Protein AF-A0A7X9EHH3-F1 (afdb_monomer_lite)

Secondary structure (DSSP, 8-state):
--HHHHHHHHHHTT--TT------TT-HHHHHHHHHHHHHHHHHHHHHHHHHHHHHHHHHHHHHHHHHHTT--SS---GGGGSSPPHHHHHHHHHHHHHHHHHHHHHHH---HHHHHHHHHHHHHHHHHHHHHHHHHS---HHHHHHHHHHHHHHHSTT-HHHHHHHHHHHHHHHHHHHHHHHHHHHHHHTT--HHHHHHHHHHHH-

pLDDT: mean 77.6, std 14.38, range [35.38, 93.94]

Radius of gyration: 27.32 Å; chains: 1; bounding box: 40×36×99 Å

Sequence (207 aa):
QIESLESKGNEILGISSGQKNSQRYGGFKNIVRWLMWPGVAMMVAAGLLSFFMQWRTVMRAFKGLSTLFKGKNGGEIDEAAKVDIPPSWFILGFFAFGVVATFLQIHLFGITWWMGLFAVLMTFFLAIVACRATGETDITPVGAMGKITQLLYGAIAPGNMVANLMTANVTGGAATSSADLLQSLKCGYRIGASPRKQFLAMMLGVI

Structure (mmCIF, N/CA/C/O backbone):
data_AF-A0A7X9EHH3-F1
#
_entry.id   AF-A0A7X9EHH3-F1
#
loop_
_atom_site.group_PDB
_atom_site.id
_atom_site.type_symbol
_atom_site.label_atom_id
_atom_site.label_alt_id
_atom_site.label_comp_id
_atom_site.label_asym_id
_atom_site.label_entity_id
_atom_site.label_seq_id
_atom_site.pdbx_PDB_ins_code
_atom_site.Cartn_x
_atom_site.Cartn_y
_atom_site.Cartn_z
_atom_site.occupancy
_atom_site.B_iso_or_equiv
_atom_site.auth_seq_id
_atom_site.auth_comp_id
_atom_site.auth_asym_id
_atom_site.auth_atom_id
_atom_site.pdbx_PDB_model_num
ATOM 1 N N . GLN A 1 1 ? -3.926 -20.635 69.781 1.00 46.97 1 GLN A N 1
ATOM 2 C CA . GLN A 1 1 ? -2.876 -19.689 70.236 1.00 46.97 1 GLN A CA 1
ATOM 3 C C . GLN A 1 1 ? -2.124 -19.014 69.082 1.00 46.97 1 GLN A C 1
ATOM 5 O O . GLN A 1 1 ? -1.658 -17.903 69.277 1.00 46.97 1 GLN A O 1
ATOM 10 N N . ILE A 1 2 ? -2.059 -19.618 67.885 1.00 44.91 2 ILE A N 1
ATOM 11 C CA . ILE A 1 2 ? -1.426 -19.026 66.687 1.00 44.91 2 ILE A CA 1
ATOM 12 C C . ILE A 1 2 ? -2.327 -17.956 66.026 1.00 44.91 2 ILE A C 1
ATOM 14 O O . ILE A 1 2 ? -1.849 -16.892 65.655 1.00 44.91 2 ILE A O 1
ATOM 18 N N . GLU A 1 3 ? -3.649 -18.152 66.039 1.00 47.31 3 GLU A N 1
ATOM 19 C CA . GLU A 1 3 ? -4.654 -17.201 65.513 1.00 47.31 3 GLU A CA 1
ATOM 20 C C . GLU A 1 3 ? -4.684 -15.838 66.233 1.00 47.31 3 GLU A C 1
ATOM 22 O O . GLU A 1 3 ? -4.976 -14.799 65.646 1.00 47.31 3 GLU A O 1
ATOM 27 N N . SER A 1 4 ? -4.329 -15.817 67.522 1.00 47.62 4 SER A N 1
ATOM 28 C CA . SER A 1 4 ? -4.297 -14.583 68.320 1.00 47.62 4 SER A CA 1
ATOM 29 C C . SER A 1 4 ? -3.122 -13.671 67.954 1.00 47.62 4 SER A C 1
ATOM 31 O O . SER A 1 4 ? -3.181 -12.475 68.248 1.00 47.62 4 SER A O 1
ATOM 33 N N . LEU A 1 5 ? -2.052 -14.219 67.371 1.00 49.47 5 LEU A N 1
ATOM 34 C CA . LEU A 1 5 ? -0.852 -13.462 67.013 1.00 49.47 5 LEU A CA 1
ATOM 35 C C . LEU A 1 5 ? -0.985 -12.841 65.618 1.00 49.47 5 LEU A C 1
ATOM 37 O O . LEU A 1 5 ? -0.570 -11.699 65.432 1.00 49.47 5 LEU A O 1
ATOM 41 N N . GLU A 1 6 ? -1.655 -13.519 64.682 1.00 53.72 6 GLU A N 1
ATOM 42 C CA . GLU A 1 6 ? -2.006 -12.938 63.377 1.00 53.72 6 GLU A CA 1
ATOM 43 C C . GLU A 1 6 ? -3.040 -11.814 63.505 1.00 53.72 6 GLU A C 1
ATOM 45 O O . GLU A 1 6 ? -2.903 -10.775 62.861 1.00 53.72 6 GLU A O 1
ATOM 50 N N . SER A 1 7 ? -4.023 -11.957 64.402 1.00 49.59 7 SER A N 1
ATOM 51 C CA . SER A 1 7 ? -5.010 -10.900 64.657 1.00 49.59 7 SER A CA 1
ATOM 52 C C . SER A 1 7 ? -4.367 -9.608 65.175 1.00 49.59 7 SER A C 1
ATOM 54 O O . SER A 1 7 ? -4.759 -8.524 64.751 1.00 49.59 7 SER A O 1
ATOM 56 N N . LYS A 1 8 ? -3.359 -9.707 66.055 1.00 52.06 8 LYS A N 1
ATOM 57 C CA . LYS A 1 8 ? -2.627 -8.537 66.571 1.00 52.06 8 LYS A CA 1
ATOM 58 C C . LYS A 1 8 ? -1.656 -7.952 65.542 1.00 52.06 8 LYS A C 1
ATOM 60 O O . LYS A 1 8 ? -1.491 -6.738 65.493 1.00 52.06 8 LYS A O 1
ATOM 65 N N . GLY A 1 9 ? -1.048 -8.788 64.696 1.00 53.72 9 GLY A N 1
ATOM 66 C CA . GLY A 1 9 ? -0.215 -8.326 63.579 1.00 53.72 9 GLY A CA 1
ATOM 67 C C . GLY A 1 9 ? -1.010 -7.532 62.536 1.00 53.72 9 GLY A C 1
ATOM 68 O O . GLY A 1 9 ? -0.532 -6.517 62.030 1.00 53.72 9 GLY A O 1
ATOM 69 N N . ASN A 1 10 ? -2.255 -7.939 62.282 1.00 52.91 10 ASN A N 1
ATOM 70 C CA . ASN A 1 10 ? -3.139 -7.284 61.317 1.00 52.91 10 ASN A CA 1
ATOM 71 C C . ASN A 1 10 ? -3.736 -5.958 61.831 1.00 52.91 10 ASN A C 1
ATOM 73 O O . ASN A 1 10 ? -3.996 -5.060 61.029 1.00 52.91 10 ASN A O 1
ATOM 77 N N . GLU A 1 11 ? -3.886 -5.789 63.149 1.00 53.06 11 GLU A N 1
ATOM 78 C CA . GLU A 1 11 ? -4.289 -4.514 63.770 1.00 53.06 11 GLU A CA 1
ATOM 79 C C . GLU A 1 11 ? -3.195 -3.437 63.680 1.00 53.06 11 GLU A C 1
ATOM 81 O O . GLU A 1 11 ? -3.499 -2.272 63.425 1.00 53.06 11 GLU A O 1
ATOM 86 N N . ILE A 1 12 ? -1.918 -3.816 63.814 1.00 57.66 12 ILE A N 1
ATOM 87 C CA . ILE A 1 12 ? -0.775 -2.882 63.756 1.00 57.66 12 ILE A CA 1
ATOM 88 C C . ILE A 1 12 ? -0.566 -2.328 62.333 1.00 57.66 12 ILE A C 1
ATOM 90 O O . ILE A 1 12 ? -0.077 -1.213 62.162 1.00 57.66 12 ILE A O 1
ATOM 94 N N . LEU A 1 13 ? -0.976 -3.079 61.307 1.00 56.94 13 LEU A N 1
ATOM 95 C CA . LEU A 1 13 ? -0.868 -2.693 59.895 1.00 56.94 13 LEU A CA 1
ATOM 96 C C . LEU A 1 13 ? -2.100 -1.939 59.361 1.00 56.94 13 LEU A C 1
ATOM 98 O O . L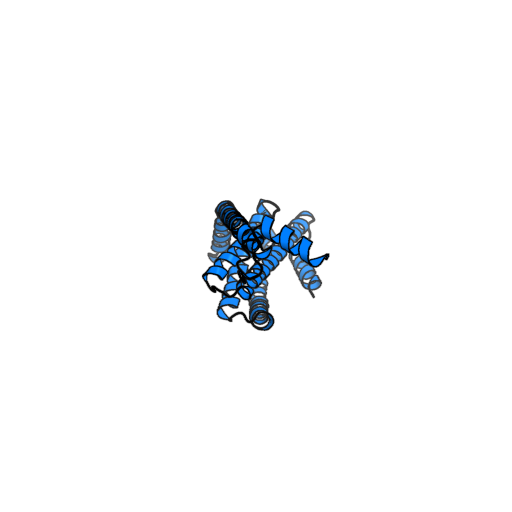EU A 1 13 ? -2.147 -1.611 58.176 1.00 56.94 13 LEU A O 1
ATOM 102 N N . GLY A 1 14 ? -3.093 -1.645 60.209 1.00 57.22 14 GLY A N 1
ATOM 103 C CA . GLY A 1 14 ? -4.273 -0.858 59.832 1.00 57.22 14 GLY A CA 1
ATOM 104 C C . GLY A 1 14 ? -5.216 -1.547 58.837 1.00 57.22 14 GLY A C 1
ATOM 105 O O . GLY A 1 14 ? -6.070 -0.888 58.243 1.00 57.22 14 GLY A O 1
ATOM 106 N N . ILE A 1 15 ? -5.093 -2.863 58.638 1.00 60.03 15 ILE A N 1
ATOM 107 C CA . ILE A 1 15 ? -5.948 -3.618 57.717 1.00 60.03 15 ILE A CA 1
ATOM 108 C C . ILE A 1 15 ? -7.059 -4.290 58.525 1.00 60.03 15 ILE A C 1
ATOM 110 O O . ILE A 1 15 ? -6.944 -5.427 58.978 1.00 60.03 15 ILE A O 1
ATOM 114 N N . SER A 1 16 ? -8.166 -3.566 58.696 1.00 53.16 16 SER A N 1
ATOM 115 C CA . SER A 1 16 ? -9.395 -4.128 59.256 1.00 53.16 16 SER A CA 1
ATOM 116 C C . SER A 1 16 ? -10.021 -5.128 58.274 1.00 53.16 16 SER A C 1
ATOM 118 O O . SER A 1 16 ? -10.285 -4.815 57.106 1.00 53.16 16 SER A O 1
ATOM 120 N N . SER A 1 17 ? -10.250 -6.352 58.757 1.00 52.34 17 SER A N 1
ATOM 121 C CA . SER A 1 17 ? -10.870 -7.453 58.014 1.00 52.34 17 SER A CA 1
ATOM 122 C C . SER A 1 17 ? -12.355 -7.170 57.780 1.00 52.34 17 SER A C 1
ATOM 124 O O . SER A 1 17 ? -13.206 -7.534 58.583 1.00 52.34 17 SER A O 1
ATOM 126 N N . GLY A 1 18 ? -12.673 -6.494 56.674 1.00 54.59 18 GLY A N 1
ATOM 127 C CA . GLY A 1 18 ? -14.070 -6.238 56.301 1.00 54.59 18 GLY A CA 1
ATOM 128 C C . GLY A 1 18 ? -14.322 -5.301 55.120 1.00 54.59 18 GLY A C 1
ATOM 129 O O . GLY A 1 18 ? -15.470 -5.131 54.717 1.00 54.59 18 GLY A O 1
ATOM 130 N N . GLN A 1 19 ? -13.300 -4.692 54.516 1.00 45.97 19 GLN A N 1
ATOM 131 C CA . GLN A 1 19 ? -13.502 -3.782 53.384 1.00 45.97 19 GLN A CA 1
ATOM 132 C C . GLN A 1 19 ? -13.416 -4.524 52.041 1.00 45.97 19 GLN A C 1
ATOM 134 O O . GLN A 1 19 ? -12.333 -4.755 51.504 1.00 45.97 19 GLN A O 1
ATOM 139 N N . LYS A 1 20 ? -14.575 -4.818 51.434 1.00 50.78 20 LYS A N 1
ATOM 140 C CA . LYS A 1 20 ? -14.702 -5.059 49.983 1.00 50.78 20 LYS A CA 1
ATOM 141 C C . LYS A 1 20 ? -14.460 -3.752 49.205 1.00 50.78 20 LYS A C 1
ATOM 143 O O . LYS A 1 20 ? -15.332 -3.285 48.483 1.00 50.78 20 LYS A O 1
ATOM 148 N N . ASN A 1 21 ? -13.267 -3.173 49.309 1.00 48.44 21 ASN A N 1
ATOM 149 C CA . ASN A 1 21 ? -12.828 -2.118 48.398 1.00 48.44 21 ASN A CA 1
ATOM 150 C C . ASN A 1 21 ? -12.059 -2.752 47.244 1.00 48.44 21 ASN A C 1
ATOM 152 O O . ASN A 1 21 ? -10.830 -2.767 47.208 1.00 48.44 21 ASN A O 1
ATOM 156 N N . SER A 1 22 ? -12.801 -3.273 46.266 1.00 52.97 22 SER A N 1
ATOM 157 C CA . SER A 1 22 ? -12.235 -3.575 44.950 1.00 52.97 22 SER A CA 1
ATOM 158 C C . SER A 1 22 ? -12.056 -2.270 44.170 1.00 52.97 22 SER A C 1
ATOM 160 O O . SER A 1 22 ? -12.795 -1.962 43.242 1.00 52.97 22 SER A O 1
ATOM 162 N N . GLN A 1 23 ? -11.079 -1.467 44.580 1.00 57.94 23 GLN A N 1
ATOM 163 C CA . GLN A 1 23 ? -10.537 -0.370 43.784 1.00 57.94 23 GLN A CA 1
ATOM 164 C C . GLN A 1 23 ? -9.035 -0.602 43.655 1.00 57.94 23 GLN A C 1
ATOM 166 O O . GLN A 1 23 ? -8.209 -0.044 44.372 1.00 57.94 23 GLN A O 1
ATOM 171 N N . ARG A 1 24 ? -8.680 -1.512 42.743 1.00 51.47 24 ARG A N 1
ATOM 172 C CA . ARG A 1 24 ? -7.294 -1.875 42.426 1.00 51.47 24 ARG A CA 1
ATOM 173 C C . ARG A 1 24 ? -6.692 -0.820 41.487 1.00 51.47 24 ARG A C 1
ATOM 175 O O . ARG A 1 24 ? -6.496 -1.054 40.293 1.00 51.47 24 ARG A O 1
ATOM 182 N N . TYR A 1 25 ? -6.382 0.355 42.027 1.00 52.56 25 TYR A N 1
ATOM 183 C CA . TYR A 1 25 ? -5.453 1.291 41.393 1.00 52.56 25 TYR A CA 1
ATOM 184 C C . TYR A 1 25 ? -4.050 0.665 41.455 1.00 52.56 25 TYR A C 1
ATOM 186 O O . TYR A 1 25 ? -3.318 0.847 42.416 1.00 52.56 25 TYR A O 1
ATOM 194 N N . GLY A 1 26 ? -3.721 -0.178 40.470 1.00 63.94 26 GLY A N 1
ATOM 195 C CA . GLY A 1 26 ? -2.420 -0.864 40.411 1.00 63.94 26 GLY A CA 1
ATOM 196 C C . GLY A 1 26 ? -2.362 -2.148 39.575 1.00 63.94 26 GLY A C 1
ATOM 197 O O . GLY A 1 26 ? -1.486 -2.977 39.788 1.00 63.94 26 GLY A O 1
ATOM 198 N N . GLY A 1 27 ? -3.300 -2.375 38.651 1.00 78.31 27 GLY A N 1
ATOM 199 C CA . GLY A 1 27 ? -3.249 -3.540 37.759 1.00 78.31 27 GLY A CA 1
ATOM 200 C C . GLY A 1 27 ? -2.335 -3.317 36.548 1.00 78.31 27 GLY A C 1
ATOM 201 O O . GLY A 1 27 ? -2.360 -2.236 35.962 1.00 78.31 27 GLY A O 1
ATOM 202 N N . PHE A 1 28 ? -1.619 -4.358 36.101 1.00 81.12 28 PHE A N 1
ATOM 203 C CA . PHE A 1 28 ? -0.843 -4.369 34.843 1.00 81.12 28 PHE A CA 1
ATOM 204 C C . PHE A 1 28 ? -1.628 -3.774 33.662 1.00 81.12 28 PHE A C 1
ATOM 206 O O . PHE A 1 28 ? -1.103 -2.961 32.911 1.00 81.12 28 PHE A O 1
ATOM 213 N N . LYS A 1 29 ? -2.930 -4.080 33.557 1.00 81.81 29 LYS A N 1
ATOM 214 C CA . LYS A 1 29 ? -3.826 -3.497 32.543 1.00 81.81 29 LYS A CA 1
ATOM 215 C C . LYS A 1 29 ? -3.915 -1.967 32.611 1.00 81.81 29 LYS A C 1
ATOM 217 O O . LYS A 1 29 ? -3.947 -1.334 31.563 1.00 81.81 29 LYS A O 1
ATOM 222 N N . ASN A 1 30 ? -3.939 -1.370 33.804 1.00 85.00 30 ASN A N 1
ATOM 223 C CA . ASN A 1 30 ? -3.974 0.087 33.957 1.00 85.00 30 ASN A CA 1
ATOM 224 C C . ASN A 1 30 ? -2.635 0.718 33.579 1.00 85.00 30 ASN A C 1
ATOM 226 O O . ASN A 1 30 ? -2.643 1.737 32.900 1.00 85.00 30 ASN A O 1
ATOM 230 N N . ILE A 1 31 ? -1.513 0.089 33.943 1.00 85.62 31 ILE A N 1
ATOM 231 C CA . ILE A 1 31 ? -0.169 0.538 33.547 1.00 85.62 31 ILE A CA 1
ATOM 232 C C . ILE A 1 31 ? -0.024 0.484 32.021 1.00 85.62 31 ILE A C 1
ATOM 234 O O . ILE A 1 31 ? 0.360 1.474 31.407 1.00 85.62 31 ILE A O 1
ATOM 238 N N . VAL A 1 32 ? -0.415 -0.629 31.391 1.00 86.06 32 VAL A N 1
ATOM 239 C CA . VAL A 1 32 ? -0.411 -0.774 29.927 1.00 86.06 32 VAL A CA 1
ATOM 240 C C . VAL A 1 32 ? -1.304 0.277 29.272 1.00 86.06 32 VAL A C 1
ATOM 242 O O . VAL A 1 32 ? -0.878 0.934 28.329 1.00 86.06 32 VAL A O 1
ATOM 245 N N . ARG A 1 33 ? -2.520 0.495 29.786 1.00 87.00 33 ARG A N 1
ATOM 246 C CA . ARG A 1 33 ? -3.444 1.502 29.243 1.00 87.00 33 ARG A CA 1
ATOM 247 C C . ARG A 1 33 ? -2.882 2.922 29.361 1.00 87.00 33 ARG A C 1
ATOM 249 O O . ARG A 1 33 ? -3.068 3.714 28.443 1.00 87.00 33 ARG A O 1
ATOM 256 N N . TRP A 1 34 ? -2.164 3.214 30.445 1.00 88.56 34 TRP A N 1
ATOM 257 C CA . TRP A 1 34 ? -1.449 4.477 30.628 1.00 88.56 34 TRP A CA 1
ATOM 258 C C . TRP A 1 34 ? -0.275 4.624 29.654 1.00 88.56 34 TRP A C 1
ATOM 260 O O . TRP A 1 34 ? -0.098 5.694 29.086 1.00 88.56 34 TRP A O 1
ATOM 270 N N . LEU A 1 35 ? 0.483 3.551 29.401 1.00 90.31 35 LEU A N 1
ATOM 271 C CA . LEU A 1 35 ? 1.604 3.530 28.449 1.00 90.31 35 LEU A CA 1
ATOM 272 C C . LEU A 1 35 ? 1.160 3.590 26.978 1.00 90.31 35 LEU A C 1
ATOM 274 O O . LEU A 1 35 ? 1.901 4.097 26.134 1.00 90.31 35 LEU A O 1
ATOM 278 N N . MET A 1 36 ? -0.050 3.126 26.648 1.00 90.44 36 MET A N 1
ATOM 279 C CA . MET A 1 36 ? -0.583 3.243 25.286 1.00 90.44 36 MET A CA 1
ATOM 280 C C . MET A 1 36 ? -0.802 4.698 24.871 1.00 90.44 36 MET A C 1
ATOM 282 O O . MET A 1 36 ? -0.643 5.009 23.696 1.00 90.44 36 MET A O 1
ATOM 286 N N . TRP A 1 37 ? -1.131 5.594 25.804 1.00 89.88 37 TRP A N 1
ATOM 287 C CA . TRP A 1 37 ? -1.367 7.006 25.496 1.00 89.88 37 TRP A CA 1
ATOM 288 C C . TRP A 1 37 ? -0.133 7.700 24.881 1.00 89.88 37 TRP A C 1
ATOM 290 O O . TRP A 1 37 ? -0.234 8.166 23.743 1.00 89.88 37 TRP A O 1
ATOM 300 N N . PRO A 1 38 ? 1.053 7.706 25.528 1.00 93.94 38 PRO A N 1
ATOM 301 C CA . PRO A 1 38 ? 2.260 8.253 24.914 1.00 93.94 38 PRO A CA 1
ATOM 302 C C . PRO A 1 38 ? 2.742 7.416 23.719 1.00 93.94 38 PRO A C 1
ATOM 304 O O . PRO A 1 38 ? 3.219 7.984 22.739 1.00 93.94 38 PRO A O 1
ATOM 307 N N . GLY A 1 39 ? 2.584 6.086 23.744 1.00 89.94 39 GLY A N 1
ATOM 308 C CA . GLY A 1 39 ? 3.002 5.216 22.638 1.00 89.94 39 GLY A CA 1
ATOM 309 C C . GLY A 1 39 ? 2.247 5.492 21.333 1.00 89.94 39 GLY A C 1
ATOM 310 O O . GLY A 1 39 ? 2.859 5.678 20.280 1.00 89.94 39 GLY A O 1
ATOM 311 N N . VAL A 1 40 ? 0.917 5.583 21.400 1.00 87.31 40 VAL A N 1
ATOM 312 C CA . VAL A 1 40 ? 0.070 5.910 20.244 1.00 87.31 40 VAL A CA 1
ATOM 313 C C . VAL A 1 40 ? 0.317 7.348 19.793 1.00 87.31 40 VAL A C 1
ATOM 315 O O . VAL A 1 40 ? 0.453 7.580 18.592 1.00 87.31 40 VAL A O 1
ATOM 318 N N . ALA A 1 41 ? 0.462 8.298 20.724 1.00 88.75 41 ALA A N 1
ATOM 319 C CA . ALA A 1 41 ? 0.788 9.683 20.386 1.00 88.75 41 ALA A CA 1
ATOM 320 C C . ALA A 1 41 ? 2.102 9.783 19.592 1.00 88.75 41 ALA A C 1
ATOM 322 O O . ALA A 1 41 ? 2.133 10.420 18.540 1.00 88.75 41 ALA A O 1
ATOM 323 N N . MET A 1 42 ? 3.162 9.088 20.024 1.00 90.88 42 MET A N 1
ATOM 324 C CA . MET A 1 42 ? 4.428 9.032 19.286 1.00 90.88 42 MET A CA 1
ATOM 325 C C . MET A 1 42 ? 4.286 8.332 17.928 1.00 90.88 42 MET A C 1
ATOM 327 O O . MET A 1 42 ? 4.844 8.805 16.938 1.00 90.88 42 MET A O 1
ATOM 331 N N . MET A 1 43 ? 3.517 7.239 17.838 1.00 88.12 43 MET A N 1
ATOM 332 C CA . MET A 1 43 ? 3.291 6.527 16.573 1.00 88.12 43 MET A CA 1
ATOM 333 C C . MET A 1 43 ? 2.612 7.421 15.528 1.00 88.12 43 MET A C 1
ATOM 335 O O . MET A 1 43 ? 3.034 7.424 14.363 1.00 88.12 43 MET A O 1
ATOM 339 N N . VAL A 1 44 ? 1.590 8.171 15.958 1.00 85.06 44 VAL A N 1
ATOM 340 C CA . VAL A 1 44 ? 0.833 9.113 15.127 1.00 85.06 44 VAL A CA 1
ATOM 341 C C . VAL A 1 44 ? 1.699 10.311 14.755 1.00 85.06 44 VAL A C 1
ATOM 343 O O . VAL A 1 44 ? 1.791 10.625 13.571 1.00 85.06 44 VAL A O 1
ATOM 346 N N . ALA A 1 45 ? 2.401 10.923 15.714 1.00 88.94 45 ALA A N 1
ATOM 347 C CA . ALA A 1 45 ? 3.312 12.037 15.448 1.00 88.94 45 ALA A CA 1
ATOM 348 C C . ALA A 1 45 ? 4.392 11.648 14.425 1.00 88.94 45 ALA A C 1
ATOM 350 O O . ALA A 1 45 ? 4.592 12.353 13.438 1.00 88.94 45 ALA A O 1
ATOM 351 N N . ALA A 1 46 ? 5.018 10.478 14.588 1.00 85.69 46 ALA A N 1
ATOM 352 C CA . ALA A 1 46 ? 5.990 9.953 13.633 1.00 85.69 46 ALA A CA 1
ATOM 353 C C . ALA A 1 46 ? 5.372 9.660 12.254 1.00 85.69 46 ALA A C 1
ATOM 355 O O . ALA A 1 46 ? 6.026 9.859 11.230 1.00 85.69 46 ALA A O 1
ATOM 356 N N . GLY A 1 47 ? 4.122 9.185 12.205 1.00 82.81 47 GLY A N 1
ATOM 357 C CA . GLY A 1 47 ? 3.378 8.973 10.960 1.00 82.81 47 GLY A CA 1
ATOM 358 C C . GLY A 1 47 ? 3.109 10.272 10.202 1.00 82.81 47 GLY A C 1
ATOM 359 O O . GLY A 1 47 ? 3.429 10.368 9.019 1.00 82.81 47 GLY A O 1
ATOM 360 N N . LEU A 1 48 ? 2.592 11.286 10.900 1.00 84.00 48 LEU A N 1
ATOM 361 C CA . LEU A 1 48 ? 2.327 12.615 10.342 1.00 84.00 48 LEU A CA 1
ATOM 362 C C . LEU A 1 48 ? 3.615 13.309 9.895 1.00 84.00 48 LEU A C 1
ATOM 364 O O . LEU A 1 48 ? 3.662 13.858 8.797 1.00 84.00 48 LEU A O 1
ATOM 368 N N . LEU A 1 49 ? 4.678 13.226 10.699 1.00 86.44 49 LEU A N 1
ATOM 369 C CA . LEU A 1 49 ? 5.985 13.778 10.349 1.00 86.44 49 LEU A CA 1
ATOM 370 C C . LEU A 1 49 ? 6.560 13.108 9.093 1.00 86.44 49 LEU A C 1
ATOM 372 O O . LEU A 1 49 ? 7.034 13.793 8.190 1.00 86.44 49 LEU A O 1
ATOM 376 N N . SER A 1 50 ? 6.465 11.777 8.998 1.00 77.94 50 SER A N 1
ATOM 377 C CA . SER A 1 50 ? 6.922 11.034 7.816 1.00 77.94 50 SER A CA 1
ATOM 378 C C . SER A 1 50 ? 6.138 11.425 6.563 1.00 77.94 50 SER A C 1
ATOM 380 O O . SER A 1 50 ? 6.732 11.611 5.503 1.00 77.94 50 SER A O 1
ATOM 382 N N . PHE A 1 51 ? 4.817 11.597 6.677 1.00 76.06 51 PHE A N 1
ATOM 383 C CA . PHE A 1 51 ? 3.983 12.068 5.571 1.00 76.06 51 PHE A CA 1
ATOM 384 C C . PHE A 1 51 ? 4.363 13.484 5.131 1.00 76.06 51 PHE A C 1
ATOM 386 O O . PHE A 1 51 ? 4.552 13.732 3.940 1.00 76.06 51 PHE A O 1
ATOM 393 N N . PHE A 1 52 ? 4.537 14.397 6.090 1.00 82.50 52 PHE A N 1
ATOM 394 C CA . PHE A 1 52 ? 4.948 15.772 5.819 1.00 82.50 52 PHE A CA 1
ATOM 395 C C . PHE A 1 52 ? 6.284 15.823 5.068 1.00 82.50 52 PHE A C 1
ATOM 397 O O . PHE A 1 52 ? 6.428 16.550 4.087 1.00 82.50 52 PHE A O 1
ATOM 404 N N . MET A 1 53 ? 7.242 14.987 5.466 1.00 80.44 53 MET A N 1
ATOM 405 C CA . MET A 1 53 ? 8.548 14.912 4.817 1.00 80.44 53 MET A CA 1
ATOM 406 C C . MET A 1 53 ? 8.469 14.336 3.390 1.00 80.44 53 MET A C 1
ATOM 408 O O . MET A 1 53 ? 9.236 14.739 2.515 1.00 80.44 53 MET A O 1
ATOM 412 N N . GLN A 1 54 ? 7.502 13.453 3.120 1.00 77.50 54 GLN A N 1
ATOM 413 C CA . GLN A 1 54 ? 7.284 12.819 1.811 1.00 77.50 54 GLN A CA 1
ATOM 414 C C . GLN A 1 54 ? 6.393 13.632 0.852 1.00 77.50 54 GLN A C 1
ATOM 416 O O . GLN A 1 54 ? 6.257 13.259 -0.315 1.00 77.50 54 GLN A O 1
ATOM 421 N N . TRP A 1 55 ? 5.828 14.767 1.282 1.00 78.88 55 TRP A N 1
ATOM 422 C CA . TRP A 1 55 ? 4.928 15.615 0.479 1.00 78.88 55 TRP A CA 1
ATOM 423 C C . TRP A 1 55 ? 5.483 15.966 -0.913 1.00 78.88 55 TRP A C 1
ATOM 425 O O . TRP A 1 55 ? 4.750 15.970 -1.904 1.00 78.88 55 TRP A O 1
ATOM 435 N N . ARG A 1 56 ? 6.796 16.206 -1.034 1.00 80.88 56 ARG A N 1
ATOM 436 C CA . ARG A 1 56 ? 7.436 16.487 -2.333 1.00 80.88 56 ARG A CA 1
ATOM 437 C C . ARG A 1 56 ? 7.364 15.296 -3.287 1.00 80.88 56 ARG A C 1
ATOM 439 O O . ARG A 1 56 ? 7.053 15.479 -4.464 1.00 80.88 56 ARG A O 1
ATOM 446 N N . THR A 1 57 ? 7.620 14.092 -2.788 1.00 77.81 57 THR A N 1
ATOM 447 C CA . THR A 1 57 ? 7.552 12.850 -3.567 1.00 77.81 57 THR A CA 1
ATOM 448 C C . THR A 1 57 ? 6.117 12.557 -3.990 1.00 77.81 57 THR A C 1
ATOM 450 O O . THR A 1 57 ? 5.876 12.240 -5.156 1.00 77.81 57 THR A O 1
ATOM 453 N N . VAL A 1 58 ? 5.154 12.784 -3.089 1.00 77.38 58 VAL A N 1
ATOM 454 C CA . VAL A 1 58 ? 3.716 12.701 -3.379 1.00 77.38 58 VAL A CA 1
ATOM 455 C C . VAL A 1 58 ? 3.341 13.642 -4.529 1.00 77.38 58 VAL A C 1
ATOM 457 O O . VAL A 1 58 ? 2.830 13.193 -5.553 1.00 77.38 58 VAL A O 1
ATOM 460 N N . MET A 1 59 ? 3.667 14.936 -4.431 1.00 78.12 59 MET A N 1
ATOM 461 C CA . MET A 1 59 ? 3.368 15.908 -5.492 1.00 78.12 59 MET A CA 1
ATOM 462 C C . MET A 1 59 ? 3.993 15.533 -6.840 1.00 78.12 59 MET A C 1
ATOM 464 O O . MET A 1 59 ? 3.362 15.682 -7.887 1.00 78.12 59 MET A O 1
ATOM 468 N N . ARG A 1 60 ? 5.236 15.035 -6.841 1.00 79.50 60 ARG A N 1
ATOM 469 C CA . ARG A 1 60 ? 5.909 14.592 -8.070 1.00 79.50 60 ARG A CA 1
ATOM 470 C C . ARG A 1 60 ? 5.217 13.383 -8.690 1.00 79.50 60 ARG A C 1
ATOM 472 O O . ARG A 1 60 ? 5.069 13.354 -9.910 1.00 79.50 60 ARG A O 1
ATOM 479 N N . ALA A 1 61 ? 4.784 12.417 -7.882 1.00 79.00 61 ALA A N 1
ATOM 480 C CA . ALA A 1 61 ? 4.015 11.263 -8.342 1.00 79.00 61 ALA A CA 1
ATOM 481 C C . ALA A 1 61 ? 2.707 11.691 -9.019 1.00 79.00 61 ALA A C 1
ATOM 483 O O . ALA A 1 61 ? 2.453 11.287 -10.153 1.00 79.00 61 ALA A O 1
ATOM 484 N N . PHE A 1 62 ? 1.946 12.595 -8.394 1.00 79.12 62 PHE A N 1
ATOM 485 C CA . PHE A 1 62 ? 0.729 13.153 -8.991 1.00 79.12 62 PHE A CA 1
ATOM 486 C C . PHE A 1 62 ? 1.006 13.938 -10.281 1.00 79.12 62 PHE A C 1
ATOM 488 O O . PHE A 1 62 ? 0.276 13.782 -11.259 1.00 79.12 62 PHE A O 1
ATOM 495 N N . LYS A 1 63 ? 2.087 14.730 -10.337 1.00 80.00 63 LYS A N 1
ATOM 496 C CA . LYS A 1 63 ? 2.489 15.443 -11.562 1.00 80.00 63 LYS A CA 1
ATOM 497 C C . LYS A 1 63 ? 2.852 14.473 -12.692 1.00 80.00 63 LYS A C 1
ATOM 499 O O . LYS A 1 63 ? 2.441 14.694 -13.824 1.00 80.00 63 LYS A O 1
ATOM 504 N N . GLY A 1 64 ? 3.573 13.393 -12.381 1.00 74.12 64 GLY A N 1
ATOM 505 C CA . GLY A 1 64 ? 3.923 12.339 -13.338 1.00 74.12 64 GLY A CA 1
ATOM 506 C C . GLY A 1 64 ? 2.705 11.597 -13.889 1.00 74.12 64 GLY A C 1
ATOM 507 O O . GLY A 1 64 ? 2.607 11.366 -15.093 1.00 74.12 64 GLY A O 1
ATOM 508 N N . LEU A 1 65 ? 1.738 11.291 -13.022 1.00 74.88 65 LEU A N 1
ATOM 509 C CA . LEU A 1 65 ? 0.475 10.688 -13.433 1.00 74.88 65 LEU A CA 1
ATOM 510 C C . LEU A 1 65 ? -0.333 11.648 -14.319 1.00 74.88 65 LEU A C 1
ATOM 512 O O . LEU A 1 65 ? -0.811 11.256 -15.379 1.00 74.88 65 LEU A O 1
ATOM 516 N N . SER A 1 66 ? -0.407 12.931 -13.951 1.00 75.81 66 SER A N 1
ATOM 517 C CA . SER A 1 66 ? -1.061 13.961 -14.765 1.00 75.81 66 SER A CA 1
ATOM 518 C C . SER A 1 66 ? -0.427 14.094 -16.150 1.00 75.81 66 SER A C 1
ATOM 520 O O . SER A 1 66 ? -1.155 14.200 -17.129 1.00 75.81 66 SER A O 1
ATOM 522 N N . THR A 1 67 ? 0.902 14.025 -16.274 1.00 74.56 67 THR A N 1
ATOM 523 C CA . THR A 1 67 ? 1.564 14.062 -17.589 1.00 74.56 67 THR A CA 1
ATOM 524 C C . THR A 1 67 ? 1.272 12.833 -18.451 1.00 74.56 67 THR A C 1
ATOM 526 O O . THR A 1 67 ? 1.204 12.971 -19.669 1.00 74.56 67 THR A O 1
ATOM 529 N N . LEU A 1 68 ? 1.058 11.662 -17.840 1.00 67.12 68 LEU A N 1
ATOM 530 C CA . LEU A 1 68 ? 0.651 10.446 -18.554 1.00 67.12 68 LEU A CA 1
ATOM 531 C C . LEU A 1 68 ? -0.799 10.546 -19.047 1.00 67.12 68 LEU A C 1
ATOM 533 O O . LEU A 1 68 ? -1.071 10.256 -20.208 1.00 67.12 68 LEU A O 1
ATOM 537 N N . PHE A 1 69 ? -1.719 11.026 -18.205 1.00 67.19 69 PHE A N 1
ATOM 538 C CA . PHE A 1 69 ? -3.127 11.212 -18.585 1.00 67.19 69 PHE A CA 1
ATOM 539 C C . PHE A 1 69 ? -3.357 12.385 -19.541 1.00 67.19 69 PHE A C 1
ATOM 541 O O . PHE A 1 69 ? -4.281 12.345 -20.347 1.00 67.19 69 PHE A O 1
ATOM 548 N N . LYS A 1 70 ? -2.532 13.434 -19.471 1.00 70.75 70 LYS A N 1
ATOM 549 C CA . LYS A 1 70 ? -2.674 14.637 -20.303 1.00 70.75 70 LYS A CA 1
ATOM 550 C C . LYS A 1 70 ? -2.091 14.474 -21.711 1.00 70.75 70 LYS A C 1
ATOM 552 O O . LYS A 1 70 ? -2.130 15.435 -22.464 1.00 70.75 70 LYS A O 1
ATOM 557 N N . GLY A 1 71 ? -1.587 13.287 -22.066 1.00 51.66 71 GLY A N 1
ATOM 558 C CA . GLY A 1 71 ? -1.159 12.944 -23.423 1.00 51.66 71 GLY A CA 1
ATOM 559 C C . GLY A 1 71 ? -0.137 13.933 -23.979 1.00 51.66 71 GLY A C 1
ATOM 560 O O . GLY A 1 71 ? -0.486 14.893 -24.663 1.00 51.66 71 GLY A O 1
ATOM 561 N N . LYS A 1 72 ? 1.150 13.720 -23.696 1.00 48.47 72 LYS A N 1
ATOM 562 C CA . LYS A 1 72 ? 2.200 14.544 -24.298 1.00 48.47 72 LYS A CA 1
ATOM 563 C C . LYS A 1 72 ? 2.281 14.251 -25.804 1.00 48.47 72 LYS A C 1
ATOM 565 O O . LYS A 1 72 ? 2.928 13.299 -26.227 1.00 48.47 72 LYS A O 1
ATOM 570 N N . ASN A 1 73 ? 1.649 15.111 -26.603 1.00 45.41 73 ASN A N 1
ATOM 571 C CA . ASN A 1 73 ? 2.080 15.395 -27.966 1.00 45.41 73 ASN A CA 1
ATOM 572 C C . ASN A 1 73 ? 3.520 15.921 -27.902 1.00 45.41 73 ASN A C 1
ATOM 574 O O . ASN A 1 73 ? 3.757 16.990 -27.347 1.00 45.41 73 ASN A O 1
ATOM 578 N N . GLY A 1 74 ? 4.457 15.165 -28.473 1.00 46.44 74 GLY A N 1
ATOM 579 C CA . GLY A 1 74 ? 5.794 15.639 -28.832 1.00 46.44 74 GLY A CA 1
ATOM 580 C C . GLY A 1 74 ? 6.789 15.781 -27.676 1.00 46.44 74 GLY A C 1
ATOM 581 O O . GLY A 1 74 ? 6.692 16.669 -26.831 1.00 46.44 74 GLY A O 1
ATOM 582 N N . GLY A 1 75 ? 7.820 14.939 -27.685 1.00 35.38 75 GLY A N 1
ATOM 583 C CA . GLY A 1 75 ? 9.061 15.189 -26.954 1.00 35.38 75 GLY A CA 1
ATOM 584 C C . GLY A 1 75 ? 9.744 13.899 -26.541 1.00 35.38 75 GLY A C 1
ATOM 585 O O . GLY A 1 75 ? 9.439 13.405 -25.458 1.00 35.38 75 GLY A O 1
ATOM 586 N N . GLU A 1 76 ? 10.621 13.431 -27.434 1.00 38.09 76 GLU A N 1
ATOM 587 C CA . GLU A 1 76 ? 11.611 12.356 -27.281 1.00 38.09 76 GLU A CA 1
ATOM 588 C C . GLU A 1 76 ? 11.066 11.071 -26.655 1.00 38.09 76 GLU A C 1
ATOM 590 O O . GLU A 1 76 ? 11.151 10.814 -25.458 1.00 38.09 76 GLU A O 1
ATOM 595 N N . ILE A 1 77 ? 10.502 10.243 -27.534 1.00 41.91 77 ILE A N 1
ATOM 596 C CA . ILE A 1 77 ? 10.362 8.804 -27.327 1.00 41.91 77 ILE A CA 1
ATOM 597 C C . ILE A 1 77 ? 11.772 8.219 -27.266 1.00 41.91 77 ILE A C 1
ATOM 599 O O . ILE A 1 77 ? 12.337 7.811 -28.278 1.00 41.91 77 ILE A O 1
ATOM 603 N N . ASP A 1 78 ? 12.328 8.245 -26.060 1.00 44.25 78 ASP A N 1
ATOM 604 C CA . ASP A 1 78 ? 13.441 7.407 -25.641 1.00 44.25 78 ASP A CA 1
ATOM 605 C C . ASP A 1 78 ? 13.164 5.984 -26.153 1.00 44.25 78 ASP A C 1
ATOM 607 O O . ASP A 1 78 ? 12.046 5.475 -26.004 1.00 44.25 78 ASP A O 1
ATOM 611 N N . GLU A 1 79 ? 14.129 5.342 -26.813 1.00 45.44 79 GLU A N 1
ATOM 612 C CA . GLU A 1 79 ? 13.936 4.027 -27.448 1.00 45.44 79 GLU A CA 1
ATOM 613 C C . GLU A 1 79 ? 13.468 2.933 -26.460 1.00 45.44 79 GLU A C 1
ATOM 615 O O . GLU A 1 79 ? 12.940 1.897 -26.874 1.00 45.44 79 GLU A O 1
ATOM 620 N N . ALA A 1 80 ? 13.549 3.208 -25.154 1.00 47.47 80 ALA A N 1
ATOM 621 C CA . ALA A 1 80 ? 12.928 2.455 -24.068 1.00 47.47 80 ALA A CA 1
ATOM 622 C C . ALA A 1 80 ? 11.391 2.315 -24.195 1.00 47.47 80 ALA A C 1
ATOM 624 O O . ALA A 1 80 ? 10.848 1.255 -23.882 1.00 47.47 80 ALA A O 1
ATOM 625 N N . ALA A 1 81 ? 10.685 3.307 -24.753 1.00 49.84 81 ALA A N 1
ATOM 626 C CA . ALA A 1 81 ? 9.222 3.306 -24.873 1.00 49.84 81 ALA A CA 1
ATOM 627 C C . ALA A 1 81 ? 8.678 2.263 -25.872 1.00 49.84 81 ALA A C 1
ATOM 629 O O . ALA A 1 81 ? 7.519 1.852 -25.791 1.00 49.84 81 ALA A O 1
ATOM 630 N N . LYS A 1 82 ? 9.503 1.781 -26.816 1.00 45.50 82 LYS A N 1
ATOM 631 C CA . LYS A 1 82 ? 9.106 0.713 -27.757 1.00 45.50 82 LYS A CA 1
ATOM 632 C C . LYS A 1 82 ? 9.107 -0.677 -27.113 1.00 45.50 82 LYS A C 1
ATOM 634 O O . LYS A 1 82 ? 8.440 -1.579 -27.630 1.00 45.50 82 LYS A O 1
ATOM 639 N N . VAL A 1 83 ? 9.807 -0.852 -25.988 1.00 51.72 83 VAL A N 1
ATOM 640 C CA . VAL A 1 83 ? 9.915 -2.116 -25.232 1.00 51.72 83 VAL A CA 1
ATOM 641 C C . VAL A 1 83 ? 9.077 -2.083 -23.944 1.00 51.72 83 VAL A C 1
ATOM 643 O O . VAL A 1 83 ? 9.028 -3.068 -23.212 1.00 51.72 83 VAL A O 1
ATOM 646 N N . ASP A 1 84 ? 8.326 -1.014 -23.690 1.00 61.50 84 ASP A N 1
ATOM 647 C CA . ASP A 1 84 ? 7.455 -0.939 -22.518 1.00 61.50 84 ASP A CA 1
ATOM 648 C C . ASP A 1 84 ? 6.253 -1.893 -22.605 1.00 61.50 84 ASP A C 1
ATOM 650 O O . ASP A 1 84 ? 5.825 -2.331 -23.684 1.00 61.50 84 ASP A O 1
ATOM 654 N N . ILE A 1 85 ? 5.739 -2.270 -21.432 1.00 61.53 85 ILE A N 1
ATOM 655 C CA . ILE A 1 85 ? 4.523 -3.075 -21.277 1.00 61.53 85 ILE A CA 1
ATOM 656 C C . ILE A 1 85 ? 3.348 -2.244 -21.819 1.00 61.53 85 ILE A C 1
ATOM 658 O O . ILE A 1 85 ? 3.211 -1.083 -21.430 1.00 61.53 85 ILE A O 1
ATOM 662 N N . PRO A 1 86 ? 2.487 -2.799 -22.693 1.00 68.69 86 PRO A N 1
ATOM 663 C CA . PRO A 1 86 ? 1.336 -2.073 -23.214 1.00 68.69 86 PRO A CA 1
ATOM 664 C C . PRO A 1 86 ? 0.485 -1.491 -22.071 1.00 68.69 86 PRO A C 1
ATOM 666 O O . PRO A 1 86 ? 0.066 -2.250 -21.192 1.00 68.69 86 PRO A O 1
ATOM 669 N N . PRO A 1 87 ? 0.152 -0.185 -22.082 1.00 69.31 87 PRO A N 1
ATOM 670 C CA . PRO A 1 87 ? -0.710 0.419 -21.062 1.00 69.31 87 PRO A CA 1
ATOM 671 C C . PRO A 1 87 ? -2.068 -0.287 -20.931 1.00 69.31 87 PRO A C 1
ATOM 673 O O . PRO A 1 87 ? -2.662 -0.312 -19.858 1.00 69.31 87 PRO A O 1
ATOM 676 N N . SER A 1 88 ? -2.542 -0.920 -22.009 1.00 75.00 88 SER A N 1
ATOM 677 C CA . SER A 1 88 ? -3.758 -1.736 -22.028 1.00 75.00 88 SER A CA 1
ATOM 678 C C . SER A 1 88 ? -3.675 -2.974 -21.131 1.00 75.00 88 SER A C 1
ATOM 680 O O . SER A 1 88 ? -4.645 -3.274 -20.441 1.00 75.00 88 SER A O 1
ATOM 682 N N . TRP A 1 89 ? -2.527 -3.662 -21.085 1.00 79.69 89 TRP A N 1
ATOM 683 C CA . TRP A 1 89 ? -2.301 -4.794 -20.176 1.00 79.69 89 TRP A CA 1
ATOM 684 C C . TRP A 1 89 ? -2.350 -4.348 -18.718 1.00 79.69 89 TRP A C 1
ATOM 686 O O . TRP A 1 89 ? -2.945 -5.025 -17.884 1.00 79.69 89 TRP A O 1
ATOM 696 N N . PHE A 1 90 ? -1.771 -3.184 -18.427 1.00 80.31 90 PHE A N 1
ATOM 697 C CA . PHE A 1 90 ? -1.798 -2.607 -17.090 1.00 80.31 90 PHE A CA 1
ATOM 698 C C . PHE A 1 90 ? -3.219 -2.237 -16.655 1.00 80.31 90 PHE A C 1
ATOM 700 O O . PHE A 1 90 ? -3.640 -2.610 -15.565 1.00 80.31 90 PHE A O 1
ATOM 707 N N . ILE A 1 91 ? -3.978 -1.548 -17.513 1.00 82.56 91 ILE A N 1
ATOM 708 C CA . ILE A 1 91 ? -5.364 -1.155 -17.223 1.00 82.56 91 ILE A CA 1
ATOM 709 C C . ILE A 1 91 ? -6.241 -2.394 -17.021 1.00 82.56 91 ILE A C 1
ATOM 711 O O . ILE A 1 91 ? -6.972 -2.473 -16.035 1.00 82.56 91 ILE A O 1
ATOM 715 N N . LEU A 1 92 ? -6.137 -3.383 -17.915 1.00 86.44 92 LEU A N 1
ATOM 716 C CA . LEU A 1 92 ? -6.887 -4.632 -17.805 1.00 86.44 92 LEU A CA 1
ATOM 717 C C . LEU A 1 92 ? -6.543 -5.377 -16.508 1.00 86.44 92 LEU A C 1
ATOM 719 O O . LEU A 1 92 ? -7.447 -5.790 -15.786 1.00 86.44 92 LEU A O 1
ATOM 723 N N . GLY A 1 93 ? -5.252 -5.501 -16.187 1.00 85.38 93 GLY A N 1
ATOM 724 C CA . GLY A 1 93 ? -4.785 -6.118 -14.949 1.00 85.38 93 GLY A CA 1
ATOM 725 C C . GLY A 1 93 ? -5.266 -5.369 -13.708 1.00 85.38 93 GLY A C 1
ATOM 726 O O . GLY A 1 93 ? -5.772 -5.991 -12.780 1.00 85.38 93 GLY A O 1
ATOM 727 N N . PHE A 1 94 ? -5.190 -4.037 -13.703 1.00 86.94 94 PHE A N 1
ATOM 728 C CA . PHE A 1 94 ? -5.641 -3.215 -12.583 1.00 86.94 94 PHE A CA 1
ATOM 729 C C . PHE A 1 94 ? -7.124 -3.429 -12.273 1.00 86.94 94 PHE A C 1
ATOM 731 O O . PHE A 1 94 ? -7.480 -3.642 -11.118 1.00 86.94 94 PHE A O 1
ATOM 738 N N . PHE A 1 95 ? -7.989 -3.426 -13.290 1.00 88.81 95 PHE A N 1
ATOM 739 C CA . PHE A 1 95 ? -9.412 -3.676 -13.076 1.00 88.81 95 PHE A CA 1
ATOM 740 C C . PHE A 1 95 ? -9.696 -5.134 -12.699 1.00 88.81 95 PHE A C 1
ATOM 742 O O . PHE A 1 95 ? -10.451 -5.371 -11.759 1.00 88.81 95 PHE A O 1
ATOM 749 N N . ALA A 1 96 ? -9.068 -6.107 -13.366 1.00 90.50 96 ALA A N 1
ATOM 750 C CA . ALA A 1 96 ? -9.275 -7.524 -13.069 1.00 90.50 96 ALA A CA 1
ATOM 751 C C . ALA A 1 96 ? -8.840 -7.879 -11.636 1.00 90.50 96 ALA A C 1
ATOM 753 O O . ALA A 1 96 ? -9.645 -8.366 -10.841 1.00 90.50 96 ALA A O 1
ATOM 754 N N . PHE A 1 97 ? -7.592 -7.571 -11.270 1.00 89.69 97 PHE A N 1
ATOM 755 C CA . PHE A 1 97 ? -7.072 -7.830 -9.927 1.00 89.69 97 PHE A CA 1
ATOM 756 C C . PHE A 1 97 ? -7.677 -6.893 -8.878 1.00 89.69 97 PHE A C 1
ATOM 758 O O . PHE A 1 97 ? -7.842 -7.303 -7.733 1.00 89.69 97 PHE A O 1
ATOM 765 N N . GLY A 1 98 ? -8.066 -5.671 -9.250 1.00 89.62 98 GLY A N 1
ATOM 766 C CA . GLY A 1 98 ? -8.761 -4.736 -8.367 1.00 89.62 98 GLY A CA 1
ATOM 767 C C . GLY A 1 98 ? -10.128 -5.256 -7.924 1.00 89.62 98 GLY A C 1
ATOM 768 O O . GLY A 1 98 ? -10.426 -5.236 -6.733 1.00 89.62 98 GLY A O 1
ATOM 769 N N . VAL A 1 99 ? -10.926 -5.804 -8.848 1.00 90.44 99 VAL A N 1
ATOM 770 C CA . VAL A 1 99 ? -12.219 -6.431 -8.519 1.00 90.44 99 VAL A CA 1
ATOM 771 C C . VAL A 1 99 ? -12.021 -7.643 -7.612 1.00 90.44 99 VAL A C 1
ATOM 773 O O . VAL A 1 99 ? -12.724 -7.773 -6.610 1.00 90.44 99 VAL A O 1
ATOM 776 N N . VAL A 1 100 ? -11.037 -8.497 -7.912 1.00 91.12 100 VAL A N 1
ATOM 777 C CA . VAL A 1 100 ? -10.697 -9.651 -7.064 1.00 91.12 100 VAL A CA 1
ATOM 778 C C . VAL A 1 100 ? -10.267 -9.193 -5.668 1.00 91.12 100 VAL A C 1
ATOM 780 O O . VAL A 1 100 ? -10.762 -9.719 -4.674 1.00 91.12 100 VAL A O 1
ATOM 783 N N . ALA A 1 101 ? -9.414 -8.172 -5.566 1.00 88.50 101 ALA A N 1
ATOM 784 C CA . ALA A 1 101 ? -8.968 -7.619 -4.291 1.00 88.50 101 ALA A CA 1
ATOM 785 C C . ALA A 1 101 ? -10.131 -7.034 -3.475 1.00 88.50 101 ALA A C 1
ATOM 787 O O . ALA A 1 101 ? -10.219 -7.287 -2.273 1.00 88.50 101 ALA A O 1
ATOM 788 N N . THR A 1 102 ? -11.052 -6.296 -4.105 1.00 88.69 102 THR A N 1
ATOM 789 C CA . THR A 1 102 ? -12.263 -5.794 -3.439 1.00 88.69 102 THR A CA 1
ATOM 790 C C . THR A 1 102 ? -13.170 -6.943 -2.992 1.00 88.69 102 THR A C 1
ATOM 792 O O . THR A 1 102 ? -13.659 -6.924 -1.865 1.00 88.69 102 THR A O 1
ATOM 795 N N . PHE A 1 103 ? -13.358 -7.972 -3.821 1.00 90.50 103 PHE A N 1
ATOM 796 C CA . PHE A 1 103 ? -14.155 -9.147 -3.466 1.00 90.50 103 PHE A CA 1
ATOM 797 C C . PHE A 1 103 ? -13.568 -9.903 -2.264 1.00 90.50 103 PHE A C 1
ATOM 799 O O . PHE A 1 103 ? -14.291 -10.205 -1.314 1.00 90.50 103 PHE A O 1
ATOM 806 N N . LEU A 1 104 ? -12.250 -10.133 -2.249 1.00 88.12 104 LEU A N 1
ATOM 807 C CA . LEU A 1 104 ? -11.553 -10.756 -1.119 1.00 88.12 104 LEU A CA 1
ATOM 808 C C . LEU A 1 104 ? -11.690 -9.928 0.161 1.00 88.12 104 LEU A C 1
ATOM 810 O O . LEU A 1 104 ? -11.910 -10.493 1.228 1.00 88.12 104 LEU A O 1
ATOM 814 N N . GLN A 1 105 ? -11.607 -8.599 0.072 1.00 86.31 105 GLN A N 1
ATOM 815 C CA . GLN A 1 105 ? -11.790 -7.720 1.230 1.00 86.31 105 GLN A CA 1
ATOM 816 C C . GLN A 1 105 ? -13.198 -7.819 1.831 1.00 86.31 105 GLN A C 1
ATOM 818 O O . GLN A 1 105 ? -13.348 -7.810 3.055 1.00 86.31 105 GLN A O 1
ATOM 823 N N . ILE A 1 106 ? -14.225 -7.950 0.989 1.00 86.62 106 ILE A N 1
ATOM 824 C CA . ILE A 1 106 ? -15.607 -8.139 1.441 1.00 86.62 106 ILE A CA 1
ATOM 825 C C . ILE A 1 106 ? -15.763 -9.516 2.099 1.00 86.62 106 ILE A C 1
ATOM 827 O O . ILE A 1 106 ? -16.303 -9.610 3.199 1.00 86.62 106 ILE A O 1
ATOM 831 N N . HIS A 1 107 ? -15.269 -10.578 1.455 1.00 86.56 107 HIS A N 1
ATOM 832 C CA . HIS A 1 107 ? -15.508 -11.952 1.900 1.00 86.56 107 HIS A CA 1
ATOM 833 C C . HIS A 1 107 ? -14.674 -12.356 3.126 1.00 86.56 107 HIS A C 1
ATOM 835 O O . HIS A 1 107 ? -15.192 -13.004 4.030 1.00 86.56 107 HIS A O 1
ATOM 841 N N . LEU A 1 108 ? -13.398 -11.960 3.186 1.00 85.19 108 LEU A N 1
ATOM 842 C CA . LEU A 1 108 ? -12.488 -12.344 4.272 1.00 85.19 108 LEU A CA 1
ATOM 843 C C . LEU A 1 108 ? -12.609 -11.438 5.500 1.00 85.19 108 LEU A C 1
ATOM 845 O O . LEU A 1 108 ? -12.415 -11.898 6.623 1.00 85.19 108 LEU A O 1
ATOM 849 N N . PHE A 1 109 ? -12.896 -10.150 5.296 1.00 82.50 109 PHE A N 1
ATOM 850 C CA . PHE A 1 109 ? -12.806 -9.139 6.355 1.00 82.50 109 PHE A CA 1
ATOM 851 C C . PHE A 1 109 ? -14.127 -8.418 6.639 1.00 82.50 109 PHE A C 1
ATOM 853 O O . PHE A 1 109 ? -14.163 -7.555 7.516 1.00 82.50 109 PHE A O 1
ATOM 860 N N . GLY A 1 110 ? -15.211 -8.754 5.928 1.00 80.06 110 GLY A N 1
ATOM 861 C CA . GLY A 1 110 ? -16.527 -8.140 6.128 1.00 80.06 110 GLY A CA 1
ATOM 862 C C . GLY A 1 110 ? -16.549 -6.639 5.825 1.00 80.06 110 GLY A C 1
ATOM 863 O O . GLY A 1 110 ? -17.340 -5.898 6.407 1.00 80.06 110 GLY A O 1
ATOM 864 N N . ILE A 1 111 ? -15.643 -6.165 4.965 1.00 81.81 111 ILE A N 1
ATOM 865 C CA . ILE A 1 111 ? -15.528 -4.746 4.621 1.00 81.81 111 ILE A CA 1
ATOM 866 C C . ILE A 1 111 ? -16.658 -4.371 3.658 1.00 81.81 111 ILE A C 1
ATOM 868 O O . ILE A 1 111 ? -16.916 -5.076 2.685 1.00 81.81 111 ILE A O 1
ATOM 872 N N . THR A 1 112 ? -17.321 -3.236 3.895 1.00 83.31 112 THR A N 1
ATOM 873 C CA . THR A 1 112 ? -18.346 -2.708 2.984 1.00 83.31 112 THR A CA 1
ATOM 874 C C . THR A 1 112 ? -17.759 -2.467 1.595 1.00 83.31 112 THR A C 1
ATOM 876 O O . THR A 1 112 ? -16.681 -1.893 1.455 1.00 83.31 112 THR A O 1
ATOM 879 N N . TRP A 1 113 ? -18.493 -2.833 0.549 1.00 82.25 113 TRP A N 1
ATOM 880 C CA . TRP A 1 113 ? -17.996 -2.794 -0.828 1.00 82.25 113 TRP A CA 1
ATOM 881 C C . TRP A 1 113 ? -17.483 -1.418 -1.289 1.00 82.25 113 TRP A C 1
ATOM 883 O O . TRP A 1 113 ? -16.449 -1.343 -1.950 1.00 82.25 113 TRP A O 1
ATOM 893 N N . TRP A 1 114 ? -18.133 -0.322 -0.878 1.00 83.12 114 TRP A N 1
ATOM 894 C CA . TRP A 1 114 ? -17.678 1.043 -1.166 1.00 83.12 114 TRP A CA 1
ATOM 895 C C . TRP A 1 114 ? -16.313 1.353 -0.539 1.00 83.12 114 TRP A C 1
ATOM 897 O O . TRP A 1 114 ? -15.473 1.998 -1.163 1.00 83.12 114 TRP A O 1
ATOM 907 N N . MET A 1 115 ? -16.079 0.864 0.685 1.00 82.88 115 MET A N 1
ATOM 908 C CA . MET A 1 115 ? -14.803 1.008 1.387 1.00 82.88 115 MET A CA 1
ATOM 909 C C . MET A 1 115 ? -13.727 0.157 0.715 1.00 82.88 115 MET A C 1
ATOM 911 O O . MET A 1 115 ? -12.629 0.644 0.490 1.00 82.88 115 MET A O 1
ATOM 915 N N . GLY A 1 116 ? -14.043 -1.076 0.313 1.00 84.69 116 GLY A N 1
ATOM 916 C CA . GLY A 1 116 ? -13.094 -1.923 -0.414 1.00 84.69 116 GLY A CA 1
ATOM 917 C C . GLY A 1 116 ? -12.685 -1.339 -1.771 1.00 84.69 116 GLY A C 1
ATOM 918 O O . GLY A 1 116 ? -11.510 -1.369 -2.135 1.00 84.69 116 GLY A O 1
ATOM 919 N N . LEU A 1 117 ? -13.627 -0.739 -2.505 1.00 87.38 117 LEU A N 1
ATOM 920 C CA . LEU A 1 117 ? -13.331 -0.055 -3.766 1.00 87.38 117 LEU A CA 1
ATOM 921 C C . LEU A 1 117 ? -12.460 1.191 -3.544 1.00 87.38 117 LEU A C 1
ATOM 923 O O . LEU A 1 117 ? -11.468 1.399 -4.244 1.00 87.38 117 LEU A O 1
ATOM 927 N N . PHE A 1 118 ? -12.798 2.000 -2.537 1.00 87.31 118 PHE A N 1
ATOM 928 C CA . PHE A 1 118 ? -11.997 3.162 -2.156 1.00 87.31 118 PHE A CA 1
ATOM 929 C C . PHE A 1 118 ? -10.586 2.759 -1.695 1.00 87.31 118 PHE A C 1
ATOM 931 O O . PHE A 1 118 ? -9.621 3.456 -2.004 1.00 87.31 118 PHE A O 1
ATOM 938 N N . ALA A 1 119 ? -10.441 1.616 -1.014 1.00 86.56 119 ALA A N 1
ATOM 939 C CA . ALA A 1 119 ? -9.154 1.075 -0.583 1.00 86.56 119 ALA A CA 1
ATOM 940 C C . ALA A 1 119 ? -8.272 0.760 -1.782 1.00 86.56 119 ALA A C 1
ATOM 942 O O . ALA A 1 119 ? -7.159 1.262 -1.843 1.00 86.56 119 ALA A O 1
ATOM 943 N N . VAL A 1 120 ? -8.787 0.008 -2.758 1.00 88.94 120 VAL A N 1
ATOM 944 C CA . VAL A 1 120 ? -8.047 -0.341 -3.980 1.00 88.94 120 VAL A CA 1
ATOM 945 C C . VAL A 1 120 ? -7.610 0.913 -4.740 1.00 88.94 120 VAL A C 1
ATOM 947 O O . VAL A 1 120 ? -6.461 1.005 -5.177 1.00 88.94 120 VAL A O 1
ATOM 950 N N . LEU A 1 121 ? -8.488 1.915 -4.842 1.00 88.38 121 LEU A N 1
ATOM 951 C CA . LEU A 1 121 ? -8.151 3.181 -5.486 1.00 88.38 121 LEU A CA 1
ATOM 952 C C . LEU A 1 121 ? -7.048 3.936 -4.727 1.00 88.38 121 LEU A C 1
ATOM 954 O O . LEU A 1 121 ? -6.091 4.404 -5.338 1.00 88.38 121 LEU A O 1
ATOM 958 N N . MET A 1 122 ? -7.143 4.033 -3.400 1.00 86.62 122 MET A N 1
ATOM 959 C CA . MET A 1 122 ? -6.095 4.639 -2.573 1.00 86.62 122 MET A CA 1
ATOM 960 C C . MET A 1 122 ? -4.775 3.876 -2.680 1.00 86.62 122 MET A C 1
ATOM 962 O O . MET A 1 122 ? -3.726 4.491 -2.874 1.00 86.62 122 MET A O 1
ATOM 966 N N . THR A 1 123 ? -4.823 2.545 -2.620 1.00 89.31 123 THR A N 1
ATOM 967 C CA . THR A 1 123 ? -3.663 1.667 -2.766 1.00 89.31 123 THR A CA 1
ATOM 968 C C . THR A 1 123 ? -2.917 1.940 -4.066 1.00 89.31 123 THR A C 1
ATOM 970 O O . THR A 1 123 ? -1.693 2.019 -4.048 1.00 89.31 123 THR A O 1
ATOM 973 N N . PHE A 1 124 ? -3.628 2.160 -5.173 1.00 88.31 124 PHE A N 1
ATOM 974 C CA . PHE A 1 124 ? -3.017 2.519 -6.451 1.00 88.31 124 PHE A CA 1
ATOM 975 C C . PHE A 1 124 ? -2.190 3.809 -6.373 1.00 88.31 124 PHE A C 1
ATOM 977 O O . PHE A 1 124 ? -1.016 3.820 -6.743 1.00 88.31 124 PHE A O 1
ATOM 984 N N . PHE A 1 125 ? -2.770 4.897 -5.855 1.00 86.31 125 PHE A N 1
ATOM 985 C CA . PHE A 1 125 ? -2.052 6.169 -5.730 1.00 86.31 125 PHE A CA 1
ATOM 986 C C . PHE A 1 125 ? -0.848 6.053 -4.797 1.00 86.31 125 PHE A C 1
ATOM 988 O O . PHE A 1 125 ? 0.231 6.562 -5.106 1.00 86.31 125 PHE A O 1
ATOM 995 N N . LEU A 1 126 ? -1.020 5.358 -3.672 1.00 85.88 126 LEU A N 1
ATOM 996 C CA . LEU A 1 126 ? 0.047 5.143 -2.703 1.00 85.88 126 LEU A CA 1
ATOM 997 C C . LEU A 1 126 ? 1.170 4.286 -3.306 1.00 85.88 126 LEU A C 1
ATOM 999 O O . LEU A 1 126 ? 2.335 4.651 -3.179 1.00 85.88 126 LEU A O 1
ATOM 1003 N N . ALA A 1 127 ? 0.857 3.239 -4.070 1.00 88.75 127 ALA A N 1
ATOM 1004 C CA . ALA A 1 127 ? 1.859 2.438 -4.772 1.00 88.75 127 ALA A CA 1
ATOM 1005 C C . ALA A 1 127 ? 2.700 3.276 -5.754 1.00 88.75 127 ALA A C 1
ATOM 1007 O O . ALA A 1 127 ? 3.921 3.135 -5.775 1.00 88.75 127 ALA A O 1
ATOM 1008 N N . ILE A 1 128 ? 2.101 4.218 -6.496 1.00 85.25 128 ILE A N 1
ATOM 1009 C CA . ILE A 1 128 ? 2.860 5.124 -7.384 1.00 85.25 128 ILE A CA 1
ATOM 1010 C C . ILE A 1 128 ? 3.830 5.992 -6.579 1.00 85.25 128 ILE A C 1
ATOM 1012 O O . ILE A 1 128 ? 4.993 6.156 -6.960 1.00 85.25 128 ILE A O 1
ATOM 1016 N N . VAL A 1 129 ? 3.363 6.566 -5.468 1.00 84.25 129 VAL A N 1
ATOM 1017 C CA . VAL A 1 129 ? 4.215 7.368 -4.582 1.00 84.25 129 VAL A CA 1
ATOM 1018 C C . VAL A 1 129 ? 5.354 6.510 -4.022 1.00 84.25 129 VAL A C 1
ATOM 1020 O O . VAL A 1 129 ? 6.487 6.986 -3.966 1.00 84.25 129 VAL A O 1
ATOM 1023 N N . ALA A 1 130 ? 5.081 5.250 -3.666 1.00 87.62 130 ALA A N 1
ATOM 1024 C CA . ALA A 1 130 ? 6.068 4.320 -3.129 1.00 87.62 130 ALA A CA 1
ATOM 1025 C C . ALA A 1 130 ? 7.138 4.014 -4.172 1.00 87.62 130 ALA A C 1
ATOM 1027 O O . ALA A 1 130 ? 8.308 4.252 -3.907 1.00 87.62 130 ALA A O 1
ATOM 1028 N N . CYS A 1 131 ? 6.739 3.614 -5.381 1.00 87.06 131 CYS A N 1
ATOM 1029 C CA . CYS A 1 131 ? 7.652 3.380 -6.496 1.00 87.06 131 CYS A CA 1
ATOM 1030 C C . CYS A 1 131 ? 8.530 4.602 -6.786 1.00 87.06 131 CYS A C 1
ATOM 1032 O O . CYS A 1 131 ? 9.720 4.459 -7.042 1.00 87.06 131 CYS A O 1
ATOM 1034 N N . ARG A 1 132 ? 7.985 5.822 -6.715 1.00 84.62 132 ARG A N 1
ATOM 1035 C CA . ARG A 1 132 ? 8.795 7.034 -6.898 1.00 84.62 132 ARG A CA 1
ATOM 1036 C C . ARG A 1 132 ? 9.794 7.259 -5.776 1.00 84.62 132 ARG A C 1
ATOM 1038 O O . ARG A 1 132 ? 10.942 7.572 -6.068 1.00 84.62 132 ARG A O 1
ATOM 1045 N N . ALA A 1 133 ? 9.369 7.103 -4.526 1.00 83.69 133 ALA A N 1
ATOM 1046 C CA . ALA A 1 133 ? 10.263 7.202 -3.380 1.00 83.69 133 ALA A CA 1
ATOM 1047 C C . ALA A 1 133 ? 11.394 6.172 -3.497 1.00 83.69 133 ALA A C 1
ATOM 1049 O O . ALA A 1 133 ? 12.557 6.554 -3.483 1.00 83.69 133 ALA A O 1
ATOM 1050 N N . THR A 1 134 ? 11.054 4.905 -3.746 1.00 87.19 134 THR A N 1
ATOM 1051 C CA . THR A 1 134 ? 12.021 3.825 -3.961 1.00 87.19 134 THR A CA 1
ATOM 1052 C C . THR A 1 134 ? 12.940 4.117 -5.147 1.00 87.19 134 THR A C 1
ATOM 1054 O O . THR A 1 134 ? 14.140 3.907 -5.058 1.00 87.19 134 THR A O 1
ATOM 1057 N N . GLY A 1 135 ? 12.428 4.661 -6.251 1.00 84.56 135 GLY A N 1
ATOM 1058 C CA . GLY A 1 135 ? 13.260 5.032 -7.397 1.00 84.56 135 GLY A CA 1
ATOM 1059 C C . GLY A 1 135 ? 14.273 6.142 -7.089 1.00 84.56 135 GLY A C 1
ATOM 1060 O O . GLY A 1 135 ? 15.385 6.103 -7.616 1.00 84.56 135 GLY A O 1
ATOM 1061 N N . GLU A 1 136 ? 13.897 7.111 -6.246 1.00 82.81 136 GLU A N 1
ATOM 1062 C CA . GLU A 1 136 ? 14.733 8.256 -5.854 1.00 82.81 136 GLU A CA 1
ATOM 1063 C C . GLU A 1 136 ? 15.723 7.924 -4.719 1.00 82.81 136 GLU A C 1
ATOM 1065 O O . GLU A 1 136 ? 16.820 8.479 -4.702 1.00 82.81 136 GLU A O 1
ATOM 1070 N N . THR A 1 137 ? 15.356 7.058 -3.768 1.00 85.25 137 THR A N 1
ATOM 1071 C CA . THR A 1 137 ? 16.123 6.836 -2.524 1.00 85.25 137 THR A CA 1
ATOM 1072 C C . THR A 1 137 ? 16.492 5.378 -2.249 1.00 85.25 137 THR A C 1
ATOM 1074 O O . THR A 1 137 ? 17.113 5.107 -1.225 1.00 85.25 137 THR A O 1
ATOM 1077 N N . ASP A 1 138 ? 16.089 4.442 -3.114 1.00 83.44 138 ASP A N 1
ATOM 1078 C CA . ASP A 1 138 ? 16.189 2.986 -2.920 1.00 83.44 138 ASP A CA 1
ATOM 1079 C C . ASP A 1 138 ? 15.517 2.480 -1.614 1.00 83.44 138 ASP A C 1
ATOM 1081 O O . ASP A 1 138 ? 15.724 1.340 -1.205 1.00 83.44 138 ASP A O 1
ATOM 1085 N N . ILE A 1 139 ? 14.666 3.299 -0.970 1.00 82.19 139 ILE A N 1
ATOM 1086 C CA . ILE A 1 139 ? 13.908 2.949 0.243 1.00 82.19 139 ILE A CA 1
ATOM 1087 C C . ILE A 1 139 ? 12.404 3.093 0.001 1.00 82.19 139 ILE A C 1
ATOM 1089 O O . ILE A 1 139 ? 11.904 4.174 -0.313 1.00 82.19 139 ILE A O 1
ATOM 1093 N N . THR A 1 140 ? 11.660 2.010 0.242 1.00 84.75 140 THR A N 1
ATOM 1094 C CA . THR A 1 140 ? 10.197 1.978 0.110 1.00 84.75 140 THR A CA 1
ATOM 1095 C C . THR A 1 140 ? 9.515 2.446 1.405 1.00 84.75 140 THR A C 1
ATOM 1097 O O . THR A 1 140 ? 9.667 1.802 2.446 1.00 84.75 140 THR A O 1
ATOM 1100 N N . PRO A 1 141 ? 8.710 3.526 1.396 1.00 81.50 141 PRO A N 1
ATOM 1101 C CA . PRO A 1 141 ? 8.115 4.103 2.606 1.00 81.50 141 PRO A CA 1
ATOM 1102 C C . PRO A 1 141 ? 6.850 3.358 3.086 1.00 81.50 141 PRO A C 1
ATOM 1104 O O . PRO A 1 141 ? 5.841 3.978 3.428 1.00 81.50 141 PRO A O 1
ATOM 1107 N N . VAL A 1 142 ? 6.896 2.023 3.158 1.00 81.38 142 VAL A N 1
ATOM 1108 C CA . VAL A 1 142 ? 5.744 1.150 3.477 1.00 81.38 142 VAL A CA 1
ATOM 1109 C C . VAL A 1 142 ? 5.096 1.529 4.814 1.00 81.38 142 VAL A C 1
ATOM 1111 O O . VAL A 1 142 ? 3.874 1.632 4.918 1.00 81.38 142 VAL A O 1
ATOM 1114 N N . GLY A 1 143 ? 5.912 1.824 5.832 1.00 80.00 143 GLY A N 1
ATOM 1115 C CA . GLY A 1 143 ? 5.426 2.189 7.165 1.00 80.00 143 GLY A CA 1
ATOM 1116 C C . GLY A 1 143 ? 4.684 3.530 7.213 1.00 80.00 143 GLY A C 1
ATOM 1117 O O . GLY A 1 143 ? 3.703 3.662 7.944 1.00 80.00 143 GLY A O 1
ATOM 1118 N N . ALA A 1 144 ? 5.108 4.522 6.425 1.00 80.12 144 ALA A N 1
ATOM 1119 C CA . ALA A 1 144 ? 4.413 5.809 6.352 1.00 80.12 144 ALA A CA 1
ATOM 1120 C C . ALA A 1 144 ? 3.062 5.655 5.639 1.00 80.12 144 ALA A C 1
ATOM 1122 O O . ALA A 1 144 ? 2.043 6.136 6.131 1.00 80.12 144 ALA A O 1
ATOM 1123 N N . MET A 1 145 ? 3.040 4.908 4.534 1.00 80.44 145 MET A N 1
ATOM 1124 C CA . MET A 1 145 ? 1.826 4.630 3.761 1.00 80.44 145 MET A CA 1
ATOM 1125 C C . MET A 1 145 ? 0.783 3.836 4.545 1.00 80.44 145 MET A C 1
ATOM 1127 O O . MET A 1 145 ? -0.406 4.163 4.495 1.00 80.44 145 MET A O 1
ATOM 1131 N N . GLY A 1 146 ? 1.227 2.849 5.328 1.00 85.19 146 GLY A N 1
ATOM 1132 C CA . GLY A 1 146 ? 0.365 2.101 6.238 1.00 85.19 146 GLY A CA 1
ATOM 1133 C C . GLY A 1 146 ? -0.303 3.014 7.268 1.00 85.19 146 GLY A C 1
ATOM 1134 O O . GLY A 1 146 ? -1.521 2.982 7.408 1.00 85.19 146 GLY A O 1
ATOM 1135 N N . LYS A 1 147 ? 0.459 3.904 7.918 1.00 86.25 147 LYS A N 1
ATOM 1136 C CA . LYS A 1 147 ? -0.084 4.846 8.916 1.00 86.25 147 LYS A CA 1
ATOM 1137 C C . LYS A 1 147 ? -1.066 5.858 8.321 1.00 86.25 147 LYS A C 1
ATOM 1139 O O . LYS A 1 147 ? -2.063 6.174 8.961 1.00 86.25 147 LYS A O 1
ATOM 1144 N N . ILE A 1 148 ? -0.813 6.354 7.108 1.00 82.25 148 ILE A N 1
ATOM 1145 C CA . ILE A 1 148 ? -1.732 7.272 6.410 1.00 82.25 148 ILE A CA 1
ATOM 1146 C C . ILE A 1 148 ? -3.051 6.565 6.101 1.00 82.25 148 ILE A C 1
ATOM 1148 O O . ILE A 1 148 ? -4.120 7.102 6.380 1.00 82.25 148 ILE A O 1
ATOM 1152 N N . THR A 1 149 ? -2.974 5.340 5.578 1.00 84.94 149 THR A N 1
ATOM 1153 C CA . THR A 1 149 ? -4.161 4.523 5.297 1.00 84.94 149 THR A CA 1
ATOM 1154 C C . THR A 1 149 ? -4.931 4.235 6.585 1.00 84.94 149 THR A C 1
ATOM 1156 O O . THR A 1 149 ? -6.150 4.387 6.611 1.00 84.94 149 THR A O 1
ATOM 1159 N N . GLN A 1 150 ? -4.217 3.937 7.679 1.00 88.81 150 GLN A N 1
ATOM 1160 C CA . GLN A 1 150 ? -4.816 3.723 8.997 1.00 88.81 150 GLN A CA 1
ATOM 1161 C C . GLN A 1 150 ? -5.494 4.975 9.577 1.00 88.81 150 GLN A C 1
ATOM 1163 O O . GLN A 1 150 ? -6.492 4.888 10.292 1.00 88.81 150 GLN A O 1
ATOM 1168 N N . LEU A 1 151 ? -4.945 6.161 9.309 1.00 85.62 151 LEU A N 1
ATOM 1169 C CA . LEU A 1 151 ? -5.541 7.423 9.741 1.00 85.62 151 LEU A CA 1
ATOM 1170 C C . LEU A 1 151 ? -6.810 7.725 8.934 1.00 85.62 151 LEU A C 1
ATOM 1172 O O . LEU A 1 151 ? -7.830 8.107 9.502 1.00 85.62 151 LEU A O 1
ATOM 1176 N N . LEU A 1 152 ? -6.757 7.507 7.618 1.00 84.69 152 LEU A N 1
ATOM 1177 C CA . LEU A 1 152 ? -7.874 7.745 6.710 1.00 84.69 152 LEU A CA 1
ATOM 1178 C C . LEU A 1 152 ? -9.058 6.824 7.024 1.00 84.69 152 LEU A C 1
ATOM 1180 O O . LEU A 1 152 ? -10.176 7.300 7.198 1.00 84.69 152 LEU A O 1
ATOM 1184 N N . TYR A 1 153 ? -8.820 5.520 7.167 1.00 85.19 153 TYR A N 1
ATOM 1185 C CA . TYR A 1 153 ? -9.874 4.567 7.521 1.00 85.19 153 TYR A CA 1
ATOM 1186 C C . TYR A 1 153 ? -10.316 4.673 8.980 1.00 85.19 153 TYR A C 1
ATOM 1188 O O . TYR A 1 153 ? -11.488 4.442 9.268 1.00 85.19 153 TYR A O 1
ATOM 1196 N N . GLY A 1 154 ? -9.432 5.105 9.883 1.00 83.94 154 GLY A N 1
ATOM 1197 C CA . GLY A 1 154 ? -9.809 5.485 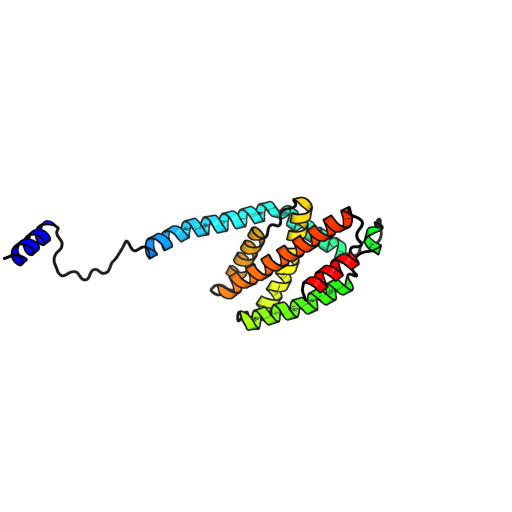11.243 1.00 83.94 154 GLY A CA 1
ATOM 1198 C C . GLY A 1 154 ? -10.797 6.657 11.292 1.00 83.94 154 GLY A C 1
ATOM 1199 O O . GLY A 1 154 ? -11.647 6.688 12.178 1.00 83.94 154 GLY A O 1
ATOM 1200 N N . ALA A 1 155 ? -10.721 7.585 10.329 1.00 83.19 155 ALA A N 1
ATOM 1201 C CA . ALA A 1 155 ? -11.649 8.709 10.200 1.00 83.19 155 ALA A CA 1
ATOM 1202 C C . ALA A 1 155 ? -12.934 8.350 9.429 1.00 83.19 155 ALA A C 1
ATOM 1204 O O . ALA A 1 155 ? -14.015 8.786 9.811 1.00 83.19 155 ALA A O 1
ATOM 1205 N N . ILE A 1 156 ? -12.828 7.556 8.356 1.00 80.94 156 ILE A N 1
ATOM 1206 C CA . ILE A 1 156 ? -13.970 7.167 7.508 1.00 80.94 156 ILE A CA 1
ATOM 1207 C C . ILE A 1 156 ? -14.869 6.130 8.195 1.00 80.94 156 ILE A C 1
ATOM 1209 O O . ILE A 1 156 ? -16.090 6.200 8.077 1.00 80.94 156 ILE A O 1
ATOM 1213 N N . ALA A 1 157 ? -14.282 5.157 8.895 1.00 77.31 157 ALA A N 1
ATOM 1214 C CA . ALA A 1 157 ? -14.993 4.046 9.524 1.00 77.31 157 ALA A CA 1
ATOM 1215 C C . ALA A 1 157 ? -14.630 3.935 11.019 1.00 77.31 157 ALA A C 1
ATOM 1217 O O . ALA A 1 157 ? -13.998 2.954 11.437 1.00 77.31 157 ALA A O 1
ATOM 1218 N N . PRO A 1 158 ? -15.007 4.933 11.845 1.00 74.38 158 PRO A N 1
ATOM 1219 C CA . PRO A 1 158 ? -14.673 4.930 13.262 1.00 74.38 158 PRO A CA 1
ATOM 1220 C C . PRO A 1 158 ? -15.277 3.696 13.944 1.00 74.38 158 PRO A C 1
ATOM 1222 O O . PRO A 1 158 ? -16.464 3.409 13.816 1.00 74.38 158 PRO A O 1
ATOM 1225 N N . GLY A 1 159 ? -14.440 2.941 14.656 1.00 74.88 159 GLY A N 1
ATOM 1226 C CA . GLY A 1 159 ? -14.841 1.718 15.361 1.00 74.88 159 GLY A CA 1
ATOM 1227 C C . GLY A 1 159 ? -14.622 0.412 14.591 1.00 74.88 159 GLY A C 1
ATOM 1228 O O . GLY A 1 159 ? -14.659 -0.649 15.211 1.00 74.88 159 GLY A O 1
ATOM 1229 N N . ASN A 1 160 ? -14.304 0.450 13.291 1.00 83.75 160 ASN A N 1
ATOM 1230 C CA . ASN A 1 160 ? -13.979 -0.758 12.527 1.00 83.75 160 ASN A CA 1
ATOM 1231 C C . ASN A 1 160 ? -12.460 -0.978 12.421 1.00 83.75 160 ASN A C 1
ATOM 1233 O O . ASN A 1 160 ? -11.814 -0.630 11.431 1.00 83.75 160 ASN A O 1
ATOM 1237 N N . MET A 1 161 ? -11.880 -1.577 13.466 1.00 84.94 161 MET A N 1
ATOM 1238 C CA . MET A 1 161 ? -10.440 -1.857 13.526 1.00 84.94 161 MET A CA 1
ATOM 1239 C C . MET A 1 161 ? -9.981 -2.860 12.458 1.00 84.94 161 MET A C 1
ATOM 1241 O O . MET A 1 161 ? -8.864 -2.740 11.959 1.00 84.94 161 MET A O 1
ATOM 1245 N N . VAL A 1 162 ? -10.836 -3.819 12.084 1.00 86.75 162 VAL A N 1
ATOM 1246 C CA . VAL A 1 162 ? -10.520 -4.828 11.062 1.00 86.75 162 VAL A CA 1
ATOM 1247 C C . VAL A 1 162 ? -10.370 -4.163 9.699 1.00 86.75 162 VAL A C 1
ATOM 1249 O O . VAL A 1 162 ? -9.332 -4.326 9.064 1.00 86.75 162 VAL A O 1
ATOM 1252 N N . ALA A 1 163 ? -11.349 -3.354 9.284 1.00 85.31 163 ALA A N 1
ATOM 1253 C CA . 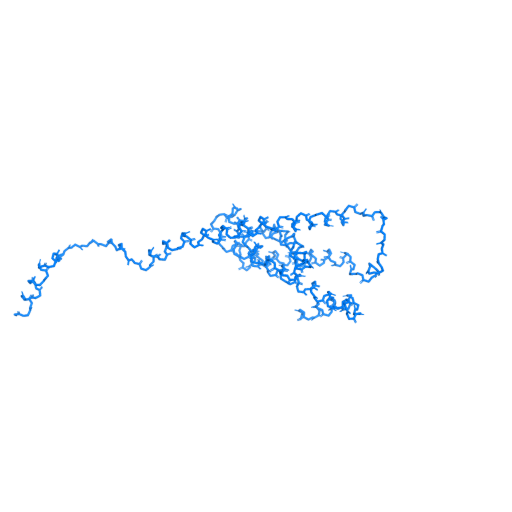ALA A 1 163 ? -11.273 -2.611 8.030 1.00 85.31 163 ALA A CA 1
ATOM 1254 C C . ALA A 1 163 ? -10.049 -1.691 8.011 1.00 85.31 163 ALA A C 1
ATOM 1256 O O . ALA A 1 163 ? -9.296 -1.701 7.046 1.00 85.31 163 ALA A O 1
ATOM 1257 N N . ASN A 1 164 ? -9.805 -0.965 9.105 1.00 88.88 164 ASN A N 1
ATOM 1258 C CA . ASN A 1 164 ? -8.688 -0.034 9.204 1.00 88.88 164 ASN A CA 1
ATOM 1259 C C . ASN A 1 164 ? -7.311 -0.711 9.068 1.00 88.88 164 ASN A C 1
ATOM 1261 O O . ASN A 1 164 ? -6.421 -0.235 8.363 1.00 88.88 164 ASN A O 1
ATOM 1265 N N . LEU A 1 165 ? -7.130 -1.844 9.746 1.00 89.00 165 LEU A N 1
ATOM 1266 C CA . LEU A 1 165 ? -5.873 -2.582 9.725 1.00 89.00 165 LEU A CA 1
ATOM 1267 C C . LEU A 1 165 ? -5.672 -3.318 8.395 1.00 89.00 165 LEU A C 1
ATOM 1269 O O . LEU A 1 165 ? -4.574 -3.304 7.842 1.00 89.00 165 LEU A O 1
ATOM 1273 N N . MET A 1 166 ? -6.721 -3.946 7.865 1.00 90.38 166 MET A N 1
ATOM 1274 C CA . MET A 1 166 ? -6.617 -4.760 6.655 1.00 90.38 166 MET A CA 1
ATOM 1275 C C . MET A 1 166 ? -6.419 -3.919 5.400 1.00 90.38 166 MET A C 1
ATOM 1277 O O . MET A 1 166 ? -5.568 -4.264 4.585 1.00 90.38 166 MET A O 1
ATOM 1281 N N . THR A 1 167 ? -7.108 -2.784 5.253 1.00 87.75 167 THR A N 1
ATOM 1282 C CA . THR A 1 167 ? -6.887 -1.891 4.100 1.00 87.75 167 THR A CA 1
ATOM 1283 C C . THR A 1 167 ? -5.474 -1.306 4.103 1.00 87.75 167 THR A C 1
ATOM 1285 O O . THR A 1 167 ? -4.847 -1.181 3.047 1.00 87.75 167 THR A O 1
ATOM 1288 N N . ALA A 1 168 ? -4.925 -1.022 5.288 1.00 89.88 168 ALA A N 1
ATOM 1289 C CA . ALA A 1 168 ? -3.541 -0.597 5.446 1.00 89.88 168 ALA A CA 1
ATOM 1290 C C . ALA A 1 168 ? -2.534 -1.694 5.076 1.00 89.88 168 ALA A C 1
ATOM 1292 O O . ALA A 1 168 ? -1.557 -1.405 4.387 1.00 89.88 168 ALA A O 1
ATOM 1293 N N . ASN A 1 169 ? -2.789 -2.948 5.464 1.00 90.12 169 ASN A N 1
ATOM 1294 C CA . ASN A 1 169 ? -1.959 -4.090 5.071 1.00 90.12 169 ASN A CA 1
ATOM 1295 C C . ASN A 1 169 ? -2.010 -4.348 3.564 1.00 90.12 169 ASN A C 1
ATOM 1297 O O . ASN A 1 169 ? -0.965 -4.541 2.951 1.00 90.12 169 ASN A O 1
ATOM 1301 N N . VAL A 1 170 ? -3.197 -4.295 2.951 1.00 89.88 170 VAL A N 1
ATOM 1302 C CA . VAL A 1 170 ? -3.348 -4.428 1.492 1.00 89.88 170 VAL A CA 1
ATOM 1303 C C . VAL A 1 170 ? -2.552 -3.339 0.776 1.00 89.88 170 VAL A C 1
ATOM 1305 O O . VAL A 1 170 ? -1.809 -3.628 -0.160 1.00 89.88 170 VAL A O 1
ATOM 1308 N N . THR A 1 171 ? -2.643 -2.098 1.258 1.00 89.88 171 THR A N 1
ATOM 1309 C CA . THR A 1 171 ? -1.906 -0.970 0.681 1.00 89.88 171 THR A CA 1
ATOM 1310 C C . THR A 1 171 ? -0.396 -1.141 0.830 1.00 89.88 171 THR A C 1
ATOM 1312 O O . THR A 1 171 ? 0.340 -0.965 -0.138 1.00 89.88 171 THR A O 1
ATOM 1315 N N . GLY A 1 172 ? 0.071 -1.519 2.022 1.00 90.00 172 GLY A N 1
ATOM 1316 C CA . GLY A 1 172 ? 1.486 -1.769 2.289 1.00 90.00 172 GLY A CA 1
ATOM 1317 C C . GLY A 1 172 ? 2.051 -2.932 1.470 1.00 90.00 172 GLY A C 1
ATOM 1318 O O . GLY A 1 172 ? 3.147 -2.816 0.923 1.00 90.00 172 GLY A O 1
ATOM 1319 N N . GLY A 1 173 ? 1.289 -4.019 1.329 1.00 90.50 173 GLY A N 1
ATOM 1320 C CA . GLY A 1 173 ? 1.658 -5.174 0.512 1.00 90.50 173 GLY A CA 1
ATOM 1321 C C . GLY A 1 173 ? 1.775 -4.808 -0.964 1.00 90.50 173 GLY A C 1
ATOM 1322 O O . GLY A 1 173 ? 2.828 -5.004 -1.560 1.00 90.50 173 GLY A O 1
ATOM 1323 N N . ALA A 1 174 ? 0.745 -4.176 -1.531 1.00 90.56 174 ALA A N 1
ATOM 1324 C CA . ALA A 1 174 ? 0.753 -3.755 -2.930 1.00 90.56 174 ALA A CA 1
ATOM 1325 C C . ALA A 1 174 ? 1.859 -2.729 -3.239 1.00 90.56 174 ALA A C 1
ATOM 1327 O O . ALA A 1 174 ? 2.502 -2.812 -4.287 1.00 90.56 174 ALA A O 1
ATOM 1328 N N . ALA A 1 175 ? 2.117 -1.784 -2.327 1.00 90.31 175 ALA A N 1
ATOM 1329 C CA . ALA A 1 175 ? 3.207 -0.821 -2.463 1.00 90.31 175 ALA A CA 1
ATOM 1330 C C . ALA A 1 175 ? 4.583 -1.505 -2.443 1.00 90.31 175 ALA A C 1
ATOM 1332 O O . ALA A 1 175 ? 5.428 -1.184 -3.276 1.00 90.31 175 ALA A O 1
ATOM 1333 N N . THR A 1 176 ? 4.788 -2.470 -1.539 1.00 90.56 176 THR A N 1
ATOM 1334 C CA . THR A 1 176 ? 6.021 -3.273 -1.472 1.00 90.56 176 THR A CA 1
ATOM 1335 C C . THR A 1 176 ? 6.224 -4.067 -2.758 1.00 90.56 176 THR A C 1
ATOM 1337 O O . THR A 1 176 ? 7.248 -3.902 -3.408 1.00 90.56 176 THR A O 1
ATOM 1340 N N . SER A 1 177 ? 5.218 -4.821 -3.208 1.00 91.06 177 SER A N 1
ATOM 1341 C CA . SER A 1 177 ? 5.320 -5.609 -4.443 1.00 91.06 177 SER A CA 1
ATOM 1342 C C . SER A 1 177 ? 5.571 -4.740 -5.680 1.00 91.06 177 SER A C 1
ATOM 1344 O O . SER A 1 177 ? 6.322 -5.128 -6.571 1.00 91.06 177 SER A O 1
ATOM 1346 N N . SER A 1 178 ? 4.988 -3.537 -5.732 1.00 90.12 178 SER A N 1
ATOM 1347 C CA . SER A 1 178 ? 5.237 -2.583 -6.822 1.00 90.12 178 SER A CA 1
ATOM 1348 C C . SER A 1 178 ? 6.660 -2.013 -6.779 1.00 90.12 178 SER A C 1
ATOM 1350 O O . SER A 1 178 ? 7.278 -1.793 -7.822 1.00 90.12 178 SER A O 1
ATOM 1352 N N . ALA A 1 179 ? 7.202 -1.778 -5.583 1.00 90.62 179 ALA A N 1
ATOM 1353 C CA . ALA A 1 179 ? 8.581 -1.344 -5.400 1.00 90.62 179 ALA A CA 1
ATOM 1354 C C . ALA A 1 179 ? 9.582 -2.451 -5.768 1.00 90.62 179 ALA A C 1
ATO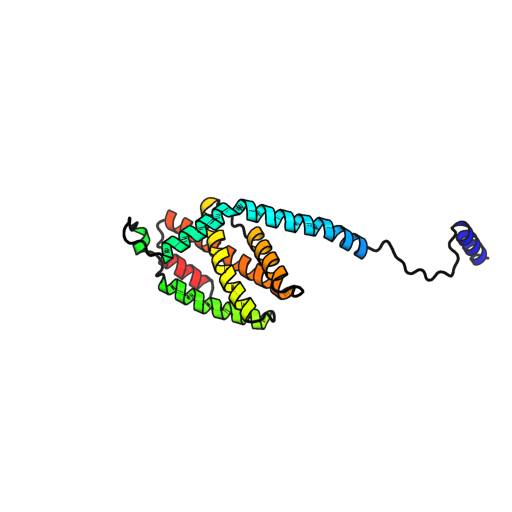M 1356 O O . ALA A 1 179 ? 10.547 -2.176 -6.476 1.00 90.62 179 ALA A O 1
ATOM 1357 N N . ASP A 1 180 ? 9.315 -3.698 -5.381 1.00 90.50 180 ASP A N 1
ATOM 1358 C CA . ASP A 1 180 ? 10.140 -4.860 -5.734 1.00 90.50 180 ASP A CA 1
ATOM 1359 C C . ASP A 1 180 ? 10.157 -5.094 -7.251 1.00 90.50 180 ASP A C 1
ATOM 1361 O O . ASP A 1 180 ? 11.211 -5.363 -7.839 1.00 90.50 180 ASP A O 1
ATOM 1365 N N . LEU A 1 181 ? 9.003 -4.916 -7.909 1.00 89.38 181 LEU A N 1
ATOM 1366 C CA . LEU A 1 181 ? 8.887 -4.933 -9.367 1.00 89.38 181 LEU A CA 1
ATOM 1367 C C . LEU A 1 181 ? 9.776 -3.851 -9.999 1.00 89.38 181 LEU A C 1
ATOM 1369 O O . LEU A 1 181 ? 10.558 -4.147 -10.903 1.00 89.38 181 LEU A O 1
ATOM 1373 N N . LEU A 1 182 ? 9.696 -2.610 -9.507 1.00 89.56 182 LEU A N 1
ATOM 1374 C CA . LEU A 1 182 ? 10.518 -1.498 -9.990 1.00 89.56 182 LEU A CA 1
ATOM 1375 C C . LEU A 1 182 ? 12.017 -1.771 -9.802 1.00 89.56 182 LEU A C 1
ATOM 1377 O O . LEU A 1 182 ? 12.794 -1.564 -10.734 1.00 89.56 182 LEU A O 1
ATOM 1381 N N . GLN A 1 183 ? 12.422 -2.249 -8.623 1.00 90.00 183 GLN A N 1
ATOM 1382 C CA . GLN A 1 183 ? 13.810 -2.587 -8.293 1.00 90.00 183 GLN A CA 1
ATOM 1383 C C . GLN A 1 183 ? 14.346 -3.651 -9.254 1.00 90.00 183 GLN A C 1
ATOM 1385 O O . GLN A 1 183 ? 15.440 -3.532 -9.806 1.00 90.00 183 GLN A O 1
ATOM 1390 N N . SER A 1 184 ? 13.535 -4.675 -9.502 1.00 89.19 184 SER A N 1
ATOM 1391 C CA . SER A 1 184 ? 13.883 -5.769 -10.392 1.00 89.19 184 SER A CA 1
ATOM 1392 C C . SER A 1 184 ? 14.007 -5.299 -11.841 1.00 89.19 184 SER A C 1
ATOM 1394 O O . SER A 1 184 ? 14.989 -5.643 -12.498 1.00 89.19 184 SER A O 1
ATOM 1396 N N . LEU A 1 185 ? 13.076 -4.475 -12.335 1.00 87.00 185 LEU A N 1
ATOM 1397 C CA . LEU A 1 185 ? 13.152 -3.882 -13.677 1.00 87.00 185 LEU A CA 1
ATOM 1398 C C . LEU A 1 185 ? 14.367 -2.954 -13.821 1.00 87.00 185 LEU A C 1
ATOM 1400 O O . LEU A 1 185 ? 15.047 -2.993 -14.842 1.00 87.00 185 LEU A O 1
ATOM 1404 N N . LYS A 1 186 ? 14.701 -2.173 -12.785 1.00 86.38 186 LYS A N 1
ATOM 1405 C CA . LYS A 1 186 ? 15.910 -1.332 -12.731 1.00 86.38 186 LYS A CA 1
ATOM 1406 C C . LYS A 1 186 ? 17.183 -2.178 -12.838 1.00 86.38 186 LYS A C 1
ATOM 1408 O O . LYS A 1 186 ? 18.090 -1.825 -13.592 1.00 86.38 186 LYS A O 1
ATOM 1413 N N . CYS A 1 187 ? 17.252 -3.303 -12.127 1.00 86.62 187 CYS A N 1
ATOM 1414 C CA . CYS A 1 187 ? 18.359 -4.255 -12.238 1.00 86.62 187 CYS A CA 1
ATOM 1415 C C . CYS A 1 187 ? 18.414 -4.918 -13.623 1.00 86.62 187 CYS A C 1
ATOM 1417 O O . CYS A 1 187 ? 19.484 -4.967 -14.223 1.00 86.62 187 CYS A O 1
ATOM 1419 N N . GLY A 1 188 ? 17.271 -5.369 -14.150 1.00 85.25 188 GLY A N 1
ATOM 1420 C CA . GLY A 1 188 ? 17.150 -5.990 -15.472 1.00 85.25 188 GLY A CA 1
ATOM 1421 C C . GLY A 1 188 ? 17.584 -5.058 -16.603 1.00 85.25 188 GLY A C 1
ATOM 1422 O O . GLY A 1 188 ? 18.347 -5.454 -17.481 1.00 85.25 188 GLY A O 1
ATOM 1423 N N . TYR A 1 189 ? 17.187 -3.789 -16.524 1.00 84.12 189 TYR A N 1
ATOM 1424 C CA . TYR A 1 189 ? 17.602 -2.753 -17.462 1.00 84.12 189 TYR A CA 1
ATOM 1425 C C . TYR A 1 189 ? 19.125 -2.558 -17.467 1.00 84.12 189 TYR A C 1
ATOM 1427 O O . TYR A 1 189 ? 19.736 -2.486 -18.531 1.00 84.12 189 TYR A O 1
ATOM 1435 N N . ARG A 1 190 ? 19.769 -2.554 -16.290 1.00 84.50 190 ARG A N 1
ATOM 1436 C CA . ARG A 1 190 ? 21.233 -2.409 -16.175 1.00 84.50 190 ARG A CA 1
ATOM 1437 C C . ARG A 1 190 ? 22.025 -3.565 -16.796 1.00 84.50 190 ARG A C 1
ATOM 1439 O O . ARG A 1 190 ? 23.162 -3.348 -17.194 1.00 84.50 190 ARG A O 1
ATOM 1446 N N . ILE A 1 191 ? 21.446 -4.763 -16.881 1.00 87.31 191 ILE A N 1
ATOM 1447 C CA . ILE A 1 191 ? 22.080 -5.950 -17.487 1.00 87.31 191 ILE A CA 1
ATOM 1448 C C . ILE A 1 191 ? 21.622 -6.206 -18.933 1.00 87.31 191 ILE A C 1
ATOM 1450 O O . ILE A 1 191 ? 21.948 -7.243 -19.505 1.00 87.31 191 ILE A O 1
ATOM 1454 N N . GLY A 1 192 ? 20.856 -5.284 -19.530 1.00 79.44 192 GLY A N 1
ATOM 1455 C CA . GLY A 1 192 ? 20.365 -5.398 -20.908 1.00 79.44 192 GLY A CA 1
ATOM 1456 C C . GLY A 1 192 ? 19.218 -6.398 -21.102 1.00 79.44 192 GLY A C 1
ATOM 1457 O O . GLY A 1 192 ? 18.942 -6.808 -22.230 1.00 79.44 192 GLY A O 1
ATOM 1458 N N . ALA A 1 193 ? 18.537 -6.815 -20.031 1.00 81.25 193 ALA A N 1
ATOM 1459 C CA . ALA A 1 193 ? 17.384 -7.704 -20.123 1.00 81.25 193 ALA A CA 1
ATOM 1460 C C . ALA A 1 193 ? 16.148 -6.957 -20.651 1.00 81.25 193 ALA A C 1
ATOM 1462 O O . ALA A 1 193 ? 15.898 -5.806 -20.303 1.00 81.25 193 ALA A O 1
ATOM 1463 N N . SER A 1 194 ? 15.330 -7.627 -21.468 1.00 80.75 194 SER A N 1
ATOM 1464 C CA . SER A 1 194 ? 14.098 -7.036 -22.006 1.00 80.75 194 SER A CA 1
ATOM 1465 C C . SER A 1 194 ? 12.984 -6.957 -20.934 1.00 80.75 194 SER A C 1
ATOM 1467 O O . SER A 1 194 ? 12.550 -8.021 -20.468 1.00 80.75 194 SER A O 1
ATOM 1469 N N . PRO A 1 195 ? 12.437 -5.763 -20.614 1.00 74.88 195 PRO A N 1
ATOM 1470 C CA . PRO A 1 195 ? 11.404 -5.553 -19.58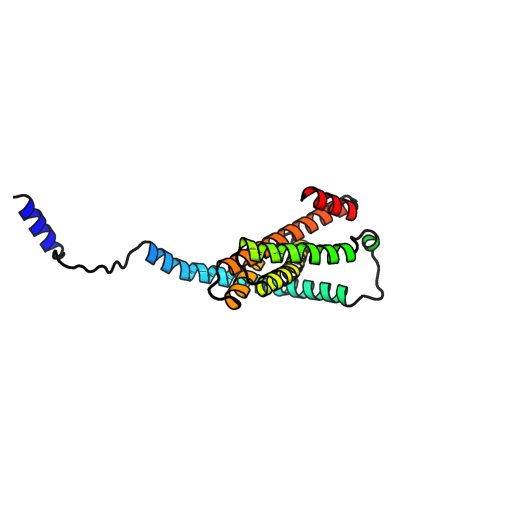7 1.00 74.88 195 PRO A CA 1
ATOM 1471 C C . PRO A 1 195 ? 10.158 -6.443 -19.707 1.00 74.88 195 PRO A C 1
ATOM 1473 O O . PRO A 1 195 ? 9.664 -6.968 -18.712 1.00 74.88 195 PRO A O 1
ATOM 1476 N N . ARG A 1 196 ? 9.663 -6.679 -20.931 1.00 77.06 196 ARG A N 1
ATOM 1477 C CA . ARG A 1 196 ? 8.452 -7.493 -21.164 1.00 77.06 196 ARG A CA 1
ATOM 1478 C C . ARG A 1 196 ? 8.610 -8.940 -20.712 1.00 77.06 196 ARG A C 1
ATOM 1480 O O . ARG A 1 196 ? 7.702 -9.497 -20.102 1.00 77.06 196 ARG A O 1
ATOM 1487 N N . LYS A 1 197 ? 9.764 -9.546 -21.007 1.00 81.50 197 LYS A N 1
ATOM 1488 C CA . LYS A 1 197 ? 10.048 -10.931 -20.607 1.00 81.50 197 LYS A CA 1
ATOM 1489 C C . LYS A 1 197 ? 10.213 -11.034 -19.094 1.00 81.50 197 LYS A C 1
ATOM 1491 O O . LYS A 1 197 ? 9.762 -12.009 -18.509 1.00 81.50 197 LYS A O 1
ATOM 1496 N N . GLN A 1 198 ? 10.799 -10.014 -18.467 1.00 85.12 198 GLN A N 1
ATOM 1497 C CA . GLN A 1 198 ? 10.954 -9.961 -17.017 1.00 85.12 198 GLN A CA 1
ATOM 1498 C C . GLN A 1 198 ? 9.602 -9.845 -16.300 1.00 85.12 198 GLN A C 1
ATOM 1500 O O . GLN A 1 198 ? 9.351 -10.591 -15.360 1.00 85.12 198 GLN A O 1
ATOM 1505 N N . PHE A 1 199 ? 8.705 -8.987 -16.791 1.00 81.50 199 PHE A N 1
ATOM 1506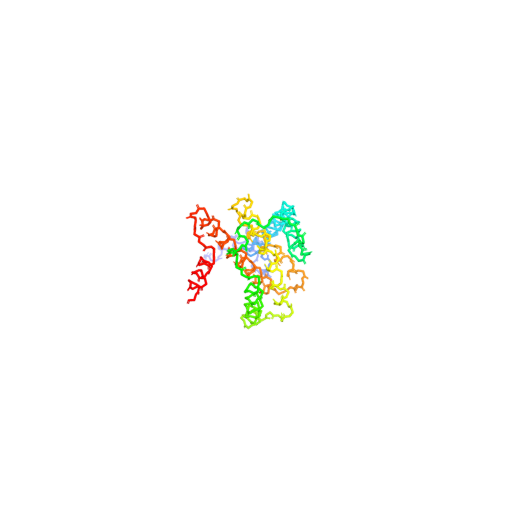 C CA . PHE A 1 199 ? 7.344 -8.889 -16.263 1.00 81.50 199 PHE A CA 1
ATOM 1507 C C . PHE A 1 199 ? 6.575 -10.208 -16.404 1.00 81.50 199 PHE A C 1
ATOM 1509 O O . PHE A 1 199 ? 5.949 -10.661 -15.450 1.00 81.50 199 PHE A O 1
ATOM 1516 N N . LEU A 1 200 ? 6.659 -10.862 -17.568 1.00 82.12 200 LEU A N 1
ATOM 1517 C CA . LEU A 1 200 ? 6.019 -12.161 -17.774 1.00 82.12 200 LEU A CA 1
ATOM 1518 C C . LEU A 1 200 ? 6.593 -13.231 -16.830 1.00 82.12 200 LEU A C 1
ATOM 1520 O O . LEU A 1 200 ? 5.836 -14.015 -16.271 1.00 82.12 200 LEU A O 1
ATOM 1524 N N . ALA A 1 201 ? 7.910 -13.235 -16.609 1.00 85.69 201 ALA A N 1
ATOM 1525 C CA . ALA A 1 201 ? 8.555 -14.143 -15.663 1.00 85.69 201 ALA A CA 1
ATOM 1526 C C . ALA A 1 201 ? 8.081 -13.909 -14.219 1.00 85.69 201 ALA A C 1
ATOM 1528 O O . ALA A 1 201 ? 7.846 -14.870 -13.495 1.00 85.69 201 ALA A O 1
ATOM 1529 N N . MET A 1 202 ? 7.881 -12.653 -13.810 1.00 86.50 202 MET A N 1
ATOM 1530 C CA . MET A 1 202 ? 7.317 -12.320 -12.496 1.00 86.50 202 MET A CA 1
ATOM 1531 C C . MET A 1 202 ? 5.860 -12.761 -12.366 1.00 86.50 202 MET A C 1
ATOM 1533 O O . MET A 1 202 ? 5.491 -13.318 -11.342 1.00 86.50 202 MET A O 1
ATOM 1537 N N . MET A 1 203 ? 5.048 -12.565 -13.408 1.00 82.25 203 MET A N 1
ATOM 1538 C CA . MET A 1 203 ? 3.660 -13.043 -13.439 1.00 82.25 203 MET A CA 1
ATOM 1539 C C . MET A 1 203 ? 3.583 -14.569 -13.340 1.00 82.25 203 MET A C 1
ATOM 1541 O O . MET A 1 203 ? 2.752 -15.089 -12.603 1.00 82.25 203 MET A O 1
ATOM 1545 N N . LEU A 1 204 ? 4.464 -15.282 -14.048 1.00 84.62 204 LEU A N 1
ATOM 1546 C CA . LEU A 1 204 ? 4.567 -16.739 -13.960 1.00 84.62 204 LEU A CA 1
ATOM 1547 C C . LEU A 1 204 ? 5.080 -17.207 -12.596 1.00 84.62 204 LEU A C 1
ATOM 1549 O O . LEU A 1 204 ? 4.666 -18.259 -12.146 1.00 84.62 204 LEU A O 1
ATOM 1553 N N . GLY A 1 205 ? 5.958 -16.447 -11.937 1.00 84.62 205 GLY A N 1
ATOM 1554 C CA . GLY A 1 205 ? 6.460 -16.788 -10.603 1.00 84.62 205 GLY A CA 1
ATOM 1555 C C . GLY A 1 205 ? 5.454 -16.573 -9.467 1.00 84.62 205 GLY A C 1
ATOM 1556 O O . GLY A 1 205 ? 5.684 -17.057 -8.364 1.00 84.62 205 GLY A O 1
ATOM 1557 N N . VAL A 1 206 ? 4.370 -15.829 -9.709 1.00 82.00 206 VAL A N 1
ATOM 1558 C CA . VAL A 1 206 ? 3.294 -15.591 -8.729 1.00 82.00 206 VAL A CA 1
ATOM 1559 C C . VAL A 1 206 ? 2.235 -16.704 -8.742 1.00 82.00 206 VAL A C 1
ATOM 1561 O O . VAL A 1 206 ? 1.540 -16.874 -7.741 1.00 82.00 206 VAL A O 1
ATOM 1564 N N . ILE A 1 207 ? 2.096 -17.428 -9.859 1.00 72.31 207 ILE A N 1
ATOM 1565 C CA . ILE A 1 207 ? 1.137 -18.532 -10.059 1.00 72.31 207 ILE A CA 1
ATOM 1566 C C . ILE A 1 207 ? 1.777 -19.853 -9.631 1.00 72.31 207 ILE A C 1
ATOM 1568 O O . ILE A 1 207 ? 1.078 -20.628 -8.942 1.00 72.31 207 ILE A O 1
#

Foldseek 3Di:
DVVVVVVVVCVVVVNDPDDPPPPPPDDPVVVVVVVVVVVVVVLLVVLVVVCVVLVVLLVVLVVVVCPVVVDDDDDDPDVLVVLDDPVVVVVVCLVVVLVVQLVCCCVVQVDDSVLSNVLSVLLVSLLSSQLSCCVVPVDGPLSSQLSVQLVVCCVVPPPRPSSSNVSSVVSSVSSVVSNVLSVVLVVCVVVVHRNVVVVVVVVVVVD